Protein AF-A0A7R9JEN0-F1 (afdb_monomer_lite)

Secondary structure (DSSP, 8-state):
---TT-PPPSSHHHHHHHHHHHHS----TTS--HHHHHHHHHHTTS-SS----PPPPHHHHHHHHHTS-TTPPPPTT---HHHHHHTHHHHHHHHHHHHHHHHHHT---GGGS-SGGGSPPTT--EEEEEEE-STTHHHHHHHHHHHH-BTTEEEETTEEEEEEEEEE-S-TTSGGG-S--SS---SEEEEEESSHHHHHHHHHHHHHHHHHHHTSTTS--GGGS-EEEEE---TTS-HHHHHHHHHHHHHHHHHHT--EEEGGGS--TTS-SS-HHHHHHHHHHHHHHHHHHHHHHHHHHHHHHTT-----

pLDDT: mean 70.05, std 21.03, range [27.77, 97.69]

Structure (mmCIF, N/CA/C/O backbone):
data_AF-A0A7R9JEN0-F1
#
_entry.id   AF-A0A7R9JEN0-F1
#
loop_
_atom_site.group_PDB
_atom_site.id
_atom_site.type_symbol
_atom_site.label_atom_id
_atom_site.label_alt_id
_atom_site.label_comp_id
_atom_site.label_asym_id
_atom_site.label_entity_id
_atom_site.label_seq_id
_atom_site.pdbx_PDB_ins_code
_atom_site.Cartn_x
_atom_site.Cartn_y
_atom_site.Cartn_z
_atom_site.occupancy
_atom_site.B_iso_or_equiv
_atom_site.auth_seq_id
_atom_site.auth_comp_id
_atom_site.auth_asym_id
_atom_site.auth_atom_id
_atom_site.pdbx_PDB_model_num
ATOM 1 N N . MET A 1 1 ? 35.572 5.905 -5.947 1.00 39.72 1 MET A N 1
ATOM 2 C CA . MET A 1 1 ? 34.391 5.048 -5.715 1.00 39.72 1 MET A CA 1
ATOM 3 C C . MET A 1 1 ? 34.786 3.652 -6.179 1.00 39.72 1 MET A C 1
ATOM 5 O O . MET A 1 1 ? 35.300 3.545 -7.282 1.00 39.72 1 MET A O 1
ATOM 9 N N . ILE A 1 2 ? 34.759 2.648 -5.298 1.00 28.61 2 ILE A N 1
ATOM 10 C CA . ILE A 1 2 ? 35.364 1.324 -5.540 1.00 28.61 2 ILE A CA 1
ATOM 11 C C . ILE A 1 2 ? 34.284 0.396 -6.101 1.00 28.61 2 ILE A C 1
ATOM 13 O O . ILE A 1 2 ? 33.327 0.099 -5.393 1.00 28.61 2 ILE A O 1
ATOM 17 N N . LEU A 1 3 ? 34.443 -0.059 -7.344 1.00 38.78 3 LEU A N 1
ATOM 18 C CA . LEU A 1 3 ? 33.682 -1.192 -7.878 1.00 38.78 3 LEU A CA 1
ATOM 19 C C . LEU A 1 3 ? 34.314 -2.504 -7.383 1.00 38.78 3 LEU A C 1
ATOM 21 O O . LEU A 1 3 ? 35.499 -2.533 -7.035 1.00 38.78 3 LEU A O 1
ATOM 25 N N . SER A 1 4 ? 33.521 -3.576 -7.334 1.00 44.28 4 SER A N 1
ATOM 26 C CA . SER A 1 4 ? 33.808 -4.892 -6.722 1.00 44.28 4 SER A CA 1
ATOM 27 C C . SER A 1 4 ? 35.158 -5.532 -7.094 1.00 44.28 4 SER A C 1
ATOM 29 O O . SER A 1 4 ? 35.640 -6.399 -6.367 1.00 44.28 4 SER A O 1
ATOM 31 N N . ASN A 1 5 ? 35.827 -5.037 -8.139 1.00 41.91 5 ASN A N 1
ATOM 32 C CA . ASN A 1 5 ? 37.116 -5.521 -8.636 1.00 41.91 5 ASN A CA 1
ATOM 33 C C . ASN A 1 5 ? 38.326 -4.623 -8.290 1.00 41.91 5 ASN A C 1
ATOM 35 O O . ASN A 1 5 ? 39.405 -4.814 -8.845 1.00 41.91 5 ASN A O 1
ATOM 39 N N . ARG A 1 6 ? 38.195 -3.659 -7.362 1.00 41.38 6 ARG A N 1
ATOM 40 C CA . ARG A 1 6 ? 39.277 -2.728 -6.951 1.00 41.38 6 ARG A CA 1
ATOM 41 C C . ARG A 1 6 ? 39.865 -1.877 -8.093 1.00 41.38 6 ARG A C 1
ATOM 43 O O . ARG A 1 6 ? 41.006 -1.429 -7.995 1.00 41.38 6 ARG A O 1
ATOM 50 N N . THR A 1 7 ? 39.107 -1.602 -9.148 1.00 50.28 7 THR A N 1
ATOM 51 C CA . THR A 1 7 ? 39.483 -0.606 -10.158 1.00 50.28 7 THR A CA 1
ATOM 52 C C . THR A 1 7 ? 39.152 0.796 -9.644 1.00 50.28 7 THR A C 1
ATOM 54 O O . THR A 1 7 ? 38.003 1.120 -9.348 1.00 50.28 7 THR A O 1
ATOM 57 N N . THR A 1 8 ? 40.179 1.630 -9.477 1.00 51.28 8 THR A N 1
ATOM 58 C CA . THR A 1 8 ? 40.033 3.059 -9.173 1.00 51.28 8 THR A CA 1
ATOM 59 C C . THR A 1 8 ? 39.998 3.846 -10.471 1.00 51.28 8 THR A C 1
ATOM 61 O O . THR A 1 8 ? 40.966 3.814 -11.228 1.00 51.28 8 THR A O 1
ATOM 64 N N . THR A 1 9 ? 38.909 4.564 -10.710 1.00 56.16 9 THR A N 1
ATOM 65 C CA . THR A 1 9 ? 38.776 5.495 -11.831 1.00 56.16 9 THR A CA 1
ATOM 66 C C . THR A 1 9 ? 39.390 6.846 -11.492 1.00 56.16 9 THR A C 1
ATOM 68 O O . THR A 1 9 ? 39.363 7.284 -10.339 1.00 56.16 9 THR A O 1
ATOM 71 N N . THR A 1 10 ? 39.979 7.496 -12.493 1.00 54.66 10 THR A N 1
ATOM 72 C CA . THR A 1 10 ? 40.613 8.813 -12.353 1.00 54.66 10 THR A CA 1
ATOM 73 C C . THR A 1 10 ? 39.633 9.949 -12.606 1.00 54.66 10 THR A C 1
ATOM 75 O O . THR A 1 10 ? 39.700 10.974 -11.929 1.00 54.66 10 THR A O 1
ATOM 78 N N . PHE A 1 11 ? 38.691 9.744 -13.526 1.00 61.75 11 PHE A N 1
ATOM 79 C CA . PHE A 1 11 ? 37.649 10.702 -13.867 1.00 61.75 11 PHE A CA 1
ATOM 80 C C . PHE A 1 11 ? 36.259 10.042 -13.880 1.00 61.75 11 PHE A C 1
ATOM 82 O O . PHE A 1 11 ? 36.105 8.815 -13.900 1.00 61.75 11 PHE A O 1
ATOM 89 N N . TRP A 1 12 ? 35.208 10.864 -13.832 1.00 56.88 12 TRP A N 1
ATOM 90 C CA . TRP A 1 12 ? 33.827 10.370 -13.841 1.00 56.88 12 TRP A CA 1
ATOM 91 C C . TRP A 1 12 ? 33.459 9.739 -15.194 1.00 56.88 12 TRP A C 1
ATOM 93 O O . TRP A 1 12 ? 32.647 8.817 -15.233 1.00 56.88 12 TRP A O 1
ATOM 103 N N . GLN A 1 13 ? 34.104 10.164 -16.286 1.00 55.34 13 GLN A N 1
ATOM 104 C CA . GLN A 1 13 ? 33.963 9.558 -17.612 1.00 55.34 13 GLN A CA 1
ATOM 105 C C . GLN A 1 13 ? 34.420 8.093 -17.610 1.00 55.34 13 GLN A C 1
ATOM 107 O O . GLN A 1 13 ? 33.662 7.235 -18.050 1.00 55.34 13 GLN A O 1
ATOM 112 N N . ASP A 1 14 ? 35.576 7.798 -17.006 1.00 56.19 14 ASP A N 1
ATOM 113 C CA . ASP A 1 14 ? 36.100 6.429 -16.858 1.00 56.19 14 ASP A CA 1
ATOM 114 C C . ASP A 1 14 ? 35.135 5.556 -16.035 1.00 56.19 14 ASP A C 1
ATOM 116 O O . ASP A 1 14 ? 34.919 4.379 -16.308 1.00 56.19 14 ASP A O 1
ATOM 120 N N . THR A 1 15 ? 34.507 6.156 -15.018 1.00 59.66 15 THR A N 1
ATOM 121 C CA . THR A 1 15 ? 33.470 5.494 -14.205 1.00 59.66 15 THR A CA 1
ATOM 122 C C . THR A 1 15 ? 32.217 5.206 -15.018 1.00 59.66 15 THR A C 1
ATOM 124 O O . THR A 1 15 ? 31.592 4.168 -14.828 1.00 59.66 15 THR A O 1
ATOM 127 N N . THR A 1 16 ? 31.858 6.110 -15.929 1.00 55.50 16 THR A N 1
ATOM 128 C CA . THR A 1 16 ? 30.707 5.934 -16.818 1.00 55.50 16 THR A CA 1
ATOM 129 C C . THR A 1 16 ? 30.968 4.805 -17.797 1.00 55.50 16 THR A C 1
ATOM 131 O O . THR A 1 16 ? 30.101 3.967 -17.978 1.00 55.50 16 THR A O 1
ATOM 134 N N . GLU A 1 17 ? 32.157 4.744 -18.396 1.00 58.09 17 GLU A N 1
ATOM 135 C CA . GLU A 1 17 ? 32.547 3.644 -19.281 1.00 58.09 17 GLU A CA 1
ATOM 136 C C . GLU A 1 17 ? 32.525 2.296 -18.565 1.00 58.09 17 GLU A C 1
ATOM 138 O O . GLU A 1 17 ? 31.871 1.382 -19.050 1.00 58.09 17 GLU A O 1
ATOM 143 N N . LEU A 1 18 ? 33.118 2.197 -17.372 1.00 60.78 18 LEU A N 1
ATOM 144 C CA . LEU A 1 18 ? 33.100 0.954 -16.596 1.00 60.78 18 LEU A CA 1
ATOM 145 C C . LEU A 1 18 ? 31.695 0.541 -16.148 1.00 60.78 18 LEU A C 1
ATOM 147 O O . LEU A 1 18 ? 31.389 -0.645 -16.104 1.00 60.78 18 LEU A O 1
ATOM 151 N N . LEU A 1 19 ? 30.838 1.497 -15.777 1.00 54.81 19 LEU A N 1
ATOM 152 C CA . LEU A 1 19 ? 29.452 1.195 -15.420 1.00 54.81 19 LEU A CA 1
ATOM 153 C C . LEU A 1 19 ? 28.628 0.817 -16.643 1.00 54.81 19 LEU A C 1
ATOM 155 O O . LEU A 1 19 ? 27.801 -0.075 -16.531 1.00 54.81 19 LEU A O 1
ATOM 159 N N . MET A 1 20 ? 28.865 1.438 -17.797 1.00 55.22 20 MET A N 1
ATOM 160 C CA . MET A 1 20 ? 28.260 1.009 -19.055 1.00 55.22 20 MET A CA 1
ATOM 161 C C . MET A 1 20 ? 28.727 -0.405 -19.407 1.00 55.22 20 MET A C 1
ATOM 163 O O . MET A 1 20 ? 27.887 -1.247 -19.645 1.00 55.22 20 MET A O 1
ATOM 167 N N . GLU A 1 21 ? 30.015 -0.724 -19.309 1.00 55.28 21 GLU A N 1
ATOM 168 C CA . GLU A 1 21 ? 30.546 -2.076 -19.544 1.00 55.28 21 GLU A CA 1
ATOM 169 C C . GLU A 1 21 ? 30.049 -3.108 -18.507 1.00 55.28 21 GLU A C 1
ATOM 171 O O . GLU A 1 21 ? 29.911 -4.288 -18.805 1.00 55.28 21 GLU A O 1
ATOM 176 N N . ALA A 1 22 ? 29.739 -2.697 -17.276 1.00 53.09 22 ALA A N 1
ATOM 177 C CA . ALA A 1 22 ? 29.195 -3.598 -16.255 1.00 53.09 22 ALA A CA 1
ATOM 178 C C . ALA A 1 22 ? 27.669 -3.785 -16.355 1.00 53.09 22 ALA A C 1
ATOM 180 O O . ALA A 1 22 ? 27.161 -4.877 -16.104 1.00 53.09 22 ALA A O 1
ATOM 181 N N . LEU A 1 23 ? 26.930 -2.718 -16.669 1.00 45.03 23 LEU A N 1
ATOM 182 C CA . LEU A 1 23 ? 25.462 -2.699 -16.742 1.00 45.03 23 LEU A CA 1
ATOM 183 C C . LEU A 1 23 ? 24.937 -3.078 -18.133 1.00 45.03 23 LEU A C 1
ATOM 185 O O . LEU A 1 23 ? 23.792 -3.508 -18.264 1.00 45.03 23 LEU A O 1
ATOM 189 N N . LEU A 1 24 ? 25.771 -2.893 -19.151 1.00 49.03 24 LEU A N 1
ATOM 190 C CA . LEU A 1 24 ? 25.560 -3.166 -20.568 1.00 49.03 24 LEU A CA 1
ATOM 191 C C . LEU A 1 24 ? 26.863 -3.777 -21.123 1.00 49.03 24 LEU A C 1
ATOM 193 O O . LEU A 1 24 ? 27.541 -3.131 -21.924 1.00 49.03 24 LEU A O 1
ATOM 197 N N . PRO A 1 25 ? 27.267 -4.978 -20.655 1.00 44.72 25 PRO A N 1
ATOM 198 C CA . PRO A 1 25 ? 28.490 -5.616 -21.123 1.00 44.72 25 PRO A CA 1
ATOM 199 C C . PRO A 1 25 ? 28.487 -5.683 -22.636 1.00 44.72 25 PRO A C 1
ATOM 201 O O . PRO A 1 25 ? 27.481 -6.079 -23.231 1.00 44.72 25 PRO A O 1
ATOM 204 N N . ASP A 1 26 ? 29.607 -5.251 -23.222 1.00 43.47 26 ASP A N 1
ATOM 205 C CA . ASP A 1 26 ? 29.830 -5.281 -24.657 1.00 43.47 26 ASP A CA 1
ATOM 206 C C . ASP A 1 26 ? 29.326 -6.615 -25.194 1.00 43.47 26 ASP A C 1
ATOM 208 O O . ASP A 1 26 ? 29.684 -7.691 -24.703 1.00 43.47 26 ASP A O 1
ATOM 212 N N . ASP A 1 27 ? 28.438 -6.511 -26.177 1.00 44.72 27 ASP A N 1
ATOM 213 C CA . ASP A 1 27 ? 27.795 -7.615 -26.864 1.00 44.72 27 ASP A CA 1
ATOM 214 C C . ASP A 1 27 ? 28.853 -8.428 -27.627 1.00 44.72 27 ASP A C 1
ATOM 216 O O . ASP A 1 27 ? 28.978 -8.374 -28.853 1.00 44.72 27 ASP A O 1
ATOM 220 N N . HIS A 1 28 ? 29.655 -9.205 -26.902 1.00 41.22 28 HIS A N 1
ATOM 221 C CA . HIS A 1 28 ? 30.571 -10.155 -27.492 1.00 41.22 28 HIS A CA 1
ATOM 222 C C . HIS A 1 28 ? 29.739 -11.242 -28.175 1.00 41.22 28 HIS A C 1
ATOM 224 O O . HIS A 1 28 ? 29.134 -12.113 -27.548 1.00 41.22 28 HIS A O 1
ATOM 230 N N . LEU A 1 29 ? 29.746 -11.173 -29.508 1.00 44.00 29 LEU A N 1
ATOM 231 C CA . LEU A 1 29 ? 29.132 -12.082 -30.481 1.00 44.00 29 LEU A CA 1
ATOM 232 C C . LEU A 1 29 ? 29.395 -13.581 -30.240 1.00 44.00 29 LEU A C 1
ATOM 234 O O . LEU A 1 29 ? 28.768 -14.415 -30.890 1.00 44.00 29 LEU A O 1
ATOM 238 N N . GLU A 1 30 ? 30.301 -13.947 -29.336 1.00 41.50 30 GLU A N 1
ATOM 239 C CA . GLU A 1 30 ? 30.769 -15.321 -29.156 1.00 41.50 30 GLU A CA 1
ATOM 240 C C . GLU A 1 30 ? 30.013 -16.132 -28.086 1.00 41.50 30 GLU A C 1
ATOM 242 O O . GLU A 1 30 ? 30.293 -17.317 -27.926 1.00 41.50 30 GLU A O 1
ATOM 247 N N . GLY A 1 31 ? 29.009 -15.560 -27.407 1.00 42.72 31 GLY A N 1
ATOM 248 C CA . GLY A 1 31 ? 28.239 -16.273 -26.368 1.00 42.72 31 GLY A CA 1
ATOM 249 C C . GLY A 1 31 ? 26.719 -16.356 -26.563 1.00 42.72 31 GLY A C 1
ATOM 250 O O . GLY A 1 31 ? 26.046 -17.044 -25.797 1.00 42.72 31 GLY A O 1
ATOM 251 N N . GLY A 1 32 ? 26.154 -15.658 -27.552 1.00 45.16 32 GLY A N 1
ATOM 252 C CA . GLY A 1 32 ? 24.701 -15.498 -27.689 1.00 45.16 32 GLY A CA 1
ATOM 253 C C . GLY A 1 32 ? 23.968 -16.760 -28.162 1.00 45.16 32 GLY A C 1
ATOM 254 O O . GLY A 1 32 ? 24.400 -17.443 -29.093 1.00 45.16 32 GLY A O 1
ATOM 255 N N . ILE A 1 33 ? 22.800 -17.046 -27.576 1.00 45.00 33 ILE A N 1
ATOM 256 C CA . ILE A 1 33 ? 21.900 -18.108 -28.056 1.00 45.00 33 ILE A CA 1
ATOM 257 C C . ILE A 1 33 ? 21.487 -17.769 -29.499 1.00 45.00 33 ILE A C 1
ATOM 259 O O . ILE A 1 33 ? 21.105 -16.638 -29.794 1.00 45.00 33 ILE A O 1
ATOM 263 N N . LEU A 1 34 ? 21.526 -18.746 -30.412 1.00 43.59 34 LEU A N 1
ATOM 264 C CA . LEU A 1 34 ? 21.333 -18.573 -31.865 1.00 43.59 34 LEU A CA 1
ATOM 265 C C . LEU A 1 34 ? 20.080 -17.756 -32.263 1.00 43.59 34 LEU A C 1
ATOM 267 O O . LEU A 1 34 ? 20.061 -17.120 -33.317 1.00 43.59 34 LEU A O 1
ATOM 271 N N . GLN A 1 35 ? 19.038 -17.758 -31.426 1.00 41.62 35 GLN A N 1
ATOM 272 C CA . GLN A 1 35 ? 17.835 -16.938 -31.605 1.00 41.62 35 GLN A CA 1
ATOM 273 C C . GLN A 1 35 ? 18.101 -15.434 -31.442 1.00 41.62 35 GLN A C 1
ATOM 275 O O . GLN A 1 35 ? 17.614 -14.659 -32.260 1.00 41.62 35 GLN A O 1
ATOM 280 N N . GLN A 1 36 ? 18.918 -15.022 -30.468 1.00 40.34 36 GLN A N 1
ATOM 281 C CA . GLN A 1 36 ? 19.314 -13.622 -30.271 1.00 40.34 36 GLN A CA 1
ATOM 282 C C . GLN A 1 36 ? 20.194 -13.124 -31.426 1.00 40.34 36 GLN A C 1
ATOM 284 O O . GLN A 1 36 ? 19.999 -12.015 -31.914 1.00 40.34 36 GLN A O 1
ATOM 289 N N . ILE A 1 37 ? 21.083 -13.976 -31.952 1.00 45.94 37 ILE A N 1
ATOM 290 C CA . ILE A 1 37 ? 21.910 -13.662 -33.132 1.00 45.94 37 ILE A CA 1
ATOM 291 C C . ILE A 1 37 ? 21.041 -13.493 -34.392 1.00 45.94 37 ILE A C 1
ATOM 293 O O . ILE A 1 37 ? 21.285 -12.603 -35.208 1.00 45.94 37 ILE A O 1
ATOM 297 N N . LYS A 1 38 ? 20.004 -14.327 -34.562 1.00 43.97 38 LYS A N 1
ATOM 298 C CA . LYS A 1 38 ? 19.047 -14.212 -35.677 1.00 43.97 38 LYS A CA 1
ATOM 299 C C . LYS A 1 38 ? 18.177 -12.959 -35.585 1.00 43.97 38 LYS A C 1
ATOM 301 O O . LYS A 1 38 ? 17.998 -12.302 -36.604 1.00 43.97 38 LYS A O 1
ATOM 306 N N . LEU A 1 39 ? 17.667 -12.634 -34.396 1.00 40.78 39 LEU A N 1
ATOM 307 C CA . LEU A 1 39 ? 16.909 -11.403 -34.144 1.00 40.78 39 LEU A CA 1
ATOM 308 C C . LEU A 1 39 ? 17.759 -10.159 -34.431 1.00 40.78 39 LEU A C 1
ATOM 310 O O . LEU A 1 39 ? 17.280 -9.241 -35.082 1.00 40.78 39 LEU A O 1
ATOM 314 N N . ARG A 1 40 ? 19.044 -10.169 -34.059 1.00 45.84 40 ARG A N 1
ATOM 315 C CA . ARG A 1 40 ? 19.973 -9.067 -34.356 1.00 45.84 40 ARG A CA 1
ATOM 316 C C . ARG A 1 40 ? 20.256 -8.895 -35.843 1.00 45.84 40 ARG A C 1
ATOM 318 O O . ARG A 1 40 ? 20.155 -7.785 -36.331 1.00 45.84 40 ARG A O 1
ATOM 325 N N . ARG A 1 41 ? 20.495 -9.972 -36.601 1.00 43.28 41 ARG A N 1
ATOM 326 C CA . ARG A 1 41 ? 20.658 -9.868 -38.070 1.00 43.28 41 ARG A CA 1
ATOM 327 C C . ARG A 1 41 ? 19.412 -9.360 -38.795 1.00 43.28 41 ARG A C 1
ATOM 329 O O . ARG A 1 41 ? 19.535 -8.867 -39.908 1.00 43.28 41 ARG A O 1
ATOM 336 N N . LEU A 1 42 ? 18.233 -9.529 -38.200 1.00 43.78 42 LEU A N 1
ATOM 337 C CA . LEU A 1 42 ? 16.988 -8.962 -38.719 1.00 43.78 42 LEU A CA 1
ATOM 338 C C . LEU A 1 42 ? 16.851 -7.464 -38.392 1.00 43.78 42 LEU A C 1
ATOM 340 O O . LEU A 1 42 ? 16.180 -6.766 -39.138 1.00 43.78 42 LEU A O 1
ATOM 344 N N . LEU A 1 43 ? 17.496 -6.983 -37.323 1.00 39.06 43 LEU A N 1
ATOM 345 C CA . LEU A 1 43 ? 17.482 -5.581 -36.880 1.00 39.06 43 LEU A CA 1
ATOM 346 C C . LEU A 1 43 ? 18.639 -4.746 -37.470 1.00 39.06 43 LEU A C 1
ATOM 348 O O . LEU A 1 43 ? 18.482 -3.548 -37.673 1.00 39.06 43 LEU A O 1
ATOM 352 N N . ASP A 1 44 ? 19.771 -5.376 -37.803 1.00 39.22 44 ASP A N 1
ATOM 353 C CA . ASP A 1 44 ? 20.983 -4.735 -38.353 1.00 39.22 44 ASP A CA 1
ATOM 354 C C . ASP A 1 44 ? 20.841 -4.247 -39.805 1.00 39.22 44 ASP A C 1
ATOM 356 O O . ASP A 1 44 ? 21.739 -3.595 -40.333 1.00 39.22 44 ASP A O 1
ATOM 360 N N . VAL A 1 45 ? 19.746 -4.586 -40.492 1.00 37.06 45 VAL A N 1
ATOM 361 C CA . VAL A 1 45 ? 19.571 -4.219 -41.907 1.00 37.06 45 VAL A CA 1
ATOM 362 C C . VAL A 1 45 ? 19.001 -2.805 -42.073 1.00 37.06 45 VAL A C 1
ATOM 364 O O . VAL A 1 45 ? 19.176 -2.230 -43.140 1.00 37.06 45 VAL A O 1
ATOM 367 N N . GLU A 1 46 ? 18.407 -2.193 -41.041 1.00 36.44 46 GLU A N 1
ATOM 368 C CA . GLU A 1 46 ? 17.815 -0.844 -41.154 1.00 36.44 46 GLU A CA 1
ATOM 369 C C . GLU A 1 46 ? 17.936 0.015 -39.877 1.00 36.44 46 GLU A C 1
ATOM 371 O O . GLU A 1 46 ? 17.126 0.907 -39.650 1.00 36.44 46 GLU A O 1
ATOM 376 N N . TYR A 1 47 ? 18.961 -0.181 -39.039 1.00 38.31 47 TYR A N 1
ATOM 377 C CA . TYR A 1 47 ? 19.241 0.741 -37.920 1.00 38.31 47 TYR A CA 1
ATOM 378 C C . TYR A 1 47 ? 20.106 1.948 -38.356 1.00 38.31 47 TYR A 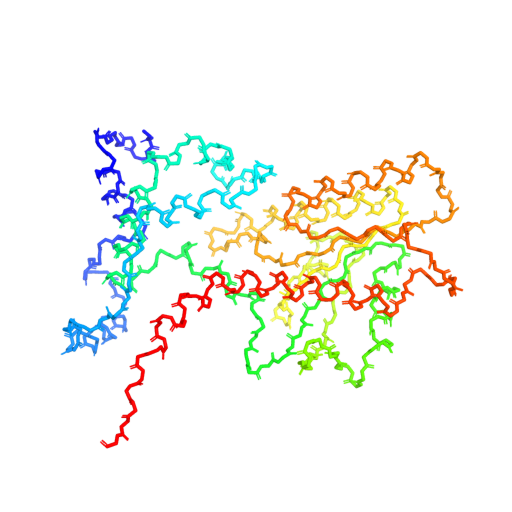C 1
ATOM 380 O O . TYR A 1 47 ? 20.986 2.413 -37.632 1.00 38.31 47 TYR A O 1
ATOM 388 N N . GLU A 1 48 ? 19.883 2.469 -39.568 1.00 36.22 48 GLU A N 1
ATOM 389 C CA . GLU A 1 48 ? 20.421 3.769 -39.979 1.00 36.22 48 GLU A CA 1
ATOM 390 C C . GLU A 1 48 ? 19.541 4.894 -39.401 1.00 36.22 48 GLU A C 1
ATOM 392 O O . GLU A 1 48 ? 18.426 5.137 -39.849 1.00 36.22 48 GLU A O 1
ATOM 397 N N . GLN A 1 49 ? 20.079 5.603 -38.405 1.00 40.19 49 GLN A N 1
ATOM 398 C CA . GLN A 1 49 ? 19.830 7.031 -38.139 1.00 40.19 49 GLN A CA 1
ATOM 399 C C . GLN A 1 49 ? 18.374 7.539 -38.028 1.00 40.19 49 GLN A C 1
ATOM 401 O O . GLN A 1 49 ? 18.113 8.672 -38.420 1.00 40.19 49 GLN A O 1
ATOM 406 N N . ASN A 1 50 ? 17.439 6.802 -37.429 1.00 39.06 50 ASN A N 1
ATOM 407 C CA . ASN A 1 50 ? 16.096 7.341 -37.163 1.00 39.06 50 ASN A CA 1
ATOM 408 C C . ASN A 1 50 ? 15.619 7.046 -35.740 1.00 39.06 50 ASN A C 1
ATOM 410 O O . ASN A 1 50 ? 14.874 6.101 -35.517 1.00 39.06 50 ASN A O 1
ATOM 414 N N . MET A 1 51 ? 16.018 7.878 -34.774 1.00 42.12 51 MET A N 1
ATOM 415 C CA . MET A 1 51 ? 15.347 7.966 -33.472 1.00 42.12 51 MET A CA 1
ATOM 416 C C . MET A 1 51 ? 15.319 9.433 -33.024 1.00 42.12 51 MET A C 1
ATOM 418 O O . MET A 1 51 ? 16.322 9.963 -32.549 1.00 42.12 51 MET A O 1
ATOM 422 N N . ASP A 1 52 ? 14.153 10.071 -33.138 1.00 45.16 52 ASP A N 1
ATOM 423 C CA . ASP A 1 52 ? 13.811 11.411 -32.621 1.00 45.16 52 ASP A CA 1
ATOM 424 C C . ASP A 1 52 ? 13.729 11.462 -31.071 1.00 45.16 52 ASP A C 1
ATOM 426 O O . ASP A 1 52 ? 12.970 12.236 -30.484 1.00 45.16 52 ASP A O 1
ATOM 430 N N . ALA A 1 53 ? 14.508 10.644 -30.355 1.00 49.06 53 ALA A N 1
ATOM 431 C CA . ALA A 1 53 ? 14.580 10.715 -28.899 1.00 49.06 53 ALA A CA 1
ATOM 432 C C . ALA A 1 53 ? 15.383 11.960 -28.504 1.00 49.06 53 ALA A C 1
ATOM 434 O O . ALA A 1 53 ? 16.612 11.994 -28.608 1.00 49.06 53 ALA A O 1
ATOM 435 N N . LYS A 1 54 ? 14.683 13.014 -28.068 1.00 54.38 54 LYS A N 1
ATOM 436 C CA . LYS A 1 54 ? 15.330 14.244 -27.607 1.00 54.38 54 LYS A CA 1
ATOM 437 C C . LYS A 1 54 ? 16.283 13.909 -26.445 1.00 54.38 54 LYS A C 1
ATOM 439 O O . LYS A 1 54 ? 15.818 13.364 -25.443 1.00 54.38 54 LYS A O 1
ATOM 444 N N . PRO A 1 55 ? 17.583 14.245 -26.542 1.00 61.97 55 PRO A N 1
ATOM 445 C CA . PRO A 1 55 ? 18.533 13.960 -25.477 1.00 61.97 55 PRO A CA 1
ATOM 446 C C . PRO A 1 55 ? 18.137 14.714 -24.208 1.00 61.97 55 PRO A C 1
ATOM 448 O O . PRO A 1 55 ? 17.779 15.897 -24.260 1.00 61.97 55 PRO A O 1
ATOM 451 N N . VAL A 1 56 ? 18.212 14.026 -23.069 1.00 69.56 56 VAL A N 1
ATOM 452 C CA . VAL A 1 56 ? 17.960 14.631 -21.759 1.00 69.56 56 VAL A CA 1
ATOM 453 C C . VAL A 1 56 ? 19.081 15.622 -21.476 1.00 69.56 56 VAL A C 1
ATOM 455 O O . VAL A 1 56 ? 20.252 15.295 -21.638 1.00 69.56 56 VAL A O 1
ATOM 458 N N . GLY A 1 57 ? 18.740 16.845 -21.071 1.00 76.88 57 GLY A N 1
ATOM 459 C CA . GLY A 1 57 ? 19.738 17.855 -20.716 1.00 76.88 57 GLY A CA 1
ATOM 460 C C . GLY A 1 57 ? 20.213 17.729 -19.267 1.00 76.88 57 GLY A C 1
ATOM 461 O O . GLY A 1 57 ? 19.458 17.325 -18.385 1.00 76.88 57 GLY A O 1
ATOM 462 N N . VAL A 1 58 ? 21.434 18.185 -18.975 1.00 75.56 58 VAL A N 1
ATOM 463 C CA . VAL A 1 58 ? 21.968 18.236 -17.597 1.00 75.56 58 VAL A CA 1
ATOM 464 C C . VAL A 1 58 ? 21.066 19.063 -16.666 1.00 75.56 58 VAL A C 1
ATOM 466 O O . VAL A 1 58 ? 20.860 18.696 -15.511 1.00 75.56 58 VAL A O 1
ATOM 469 N N . GLU A 1 59 ? 20.473 20.152 -17.166 1.00 76.06 59 GLU A N 1
ATOM 470 C CA . GLU A 1 59 ? 19.515 20.968 -16.404 1.00 76.06 59 GLU A CA 1
ATOM 471 C C . GLU A 1 59 ? 18.220 20.216 -16.077 1.00 76.06 59 GLU A C 1
ATOM 473 O O . GLU A 1 59 ? 17.643 20.397 -15.005 1.00 76.06 59 GLU A O 1
ATOM 478 N N . GLU A 1 60 ? 17.758 19.370 -16.993 1.00 72.19 60 GLU A N 1
ATOM 479 C CA . GLU A 1 60 ? 16.570 18.541 -16.811 1.00 72.19 60 GLU A CA 1
ATOM 480 C C . GLU A 1 60 ? 16.841 17.441 -15.782 1.00 72.19 60 GLU A C 1
ATOM 482 O O . GLU A 1 60 ? 16.065 17.275 -14.843 1.00 72.19 60 GLU A O 1
ATOM 487 N N . MET A 1 61 ? 18.014 16.806 -15.860 1.00 77.00 61 MET A N 1
ATOM 488 C CA . MET A 1 61 ? 18.496 15.864 -14.849 1.00 77.00 61 MET A CA 1
ATOM 489 C C . MET A 1 61 ? 18.584 16.506 -13.460 1.00 77.00 61 MET A C 1
ATOM 491 O O . MET A 1 61 ? 18.126 15.956 -12.461 1.00 77.00 61 MET A O 1
ATOM 495 N N . SER A 1 62 ? 19.102 17.730 -13.405 1.00 76.56 62 SER A N 1
ATOM 496 C CA . SER A 1 62 ? 19.164 18.529 -12.187 1.00 76.56 62 SER A CA 1
ATOM 497 C C . SER A 1 62 ? 17.783 18.813 -11.582 1.00 76.56 62 SER A C 1
ATOM 499 O O . SER A 1 62 ? 17.632 18.731 -10.363 1.00 76.56 62 SER A O 1
ATOM 501 N N . LYS A 1 63 ? 16.768 19.113 -12.404 1.00 75.56 63 LYS A N 1
ATOM 502 C CA . LYS A 1 63 ? 15.383 19.305 -11.935 1.00 75.56 63 LYS A CA 1
ATOM 503 C C . LYS A 1 63 ? 14.756 18.001 -11.440 1.00 75.56 63 LYS A C 1
ATOM 505 O O . LYS A 1 63 ? 14.021 18.019 -10.456 1.00 75.56 63 LYS A O 1
ATOM 510 N N . LEU A 1 64 ? 15.060 16.875 -12.086 1.00 70.31 64 LEU A N 1
ATOM 511 C CA . LEU A 1 64 ? 14.608 15.559 -11.632 1.00 70.31 64 LEU A CA 1
ATOM 512 C C . LEU A 1 64 ? 15.183 15.225 -10.252 1.00 70.31 64 LEU A C 1
ATOM 514 O O . LEU A 1 64 ? 14.441 14.796 -9.372 1.00 70.31 64 LEU A O 1
ATOM 518 N N . ILE A 1 65 ? 16.467 15.500 -10.018 1.00 75.81 65 ILE A N 1
ATOM 519 C CA . ILE A 1 65 ? 17.089 15.308 -8.701 1.00 75.81 65 ILE A CA 1
ATOM 520 C C . ILE A 1 65 ? 16.443 16.216 -7.643 1.00 75.81 65 ILE A C 1
ATOM 522 O O . ILE A 1 65 ? 16.169 15.748 -6.541 1.00 75.81 65 ILE A O 1
ATOM 526 N N . ASP A 1 66 ? 16.119 17.472 -7.972 1.00 76.75 66 ASP A N 1
ATOM 527 C CA . ASP A 1 66 ? 15.424 18.383 -7.044 1.00 76.75 66 ASP A CA 1
ATOM 528 C C . ASP A 1 66 ? 14.027 17.889 -6.642 1.00 76.75 66 ASP A C 1
ATOM 530 O O . ASP A 1 66 ? 13.534 18.231 -5.567 1.00 76.75 66 ASP A O 1
ATOM 534 N N . SER A 1 67 ? 13.383 17.084 -7.492 1.00 72.81 67 SER A N 1
ATOM 535 C CA . SER A 1 67 ? 12.065 16.511 -7.203 1.00 72.81 67 SER A CA 1
ATOM 536 C C . SER A 1 67 ? 12.105 15.355 -6.188 1.00 72.81 67 SER A C 1
ATOM 538 O O . SER A 1 67 ? 11.058 14.918 -5.702 1.00 72.81 67 SER A O 1
ATOM 540 N N . LEU A 1 68 ? 13.298 14.860 -5.827 1.00 67.94 68 LEU A N 1
ATOM 541 C CA . LEU A 1 68 ? 13.459 13.783 -4.852 1.00 67.94 68 LEU A CA 1
ATOM 542 C C . LEU A 1 68 ? 13.064 14.243 -3.439 1.00 67.94 68 LEU A C 1
ATOM 544 O O . LEU A 1 68 ? 13.555 15.242 -2.909 1.00 67.94 68 LEU A O 1
ATOM 548 N N . ARG A 1 69 ? 12.211 13.459 -2.770 1.00 69.19 69 ARG A N 1
ATOM 549 C CA . ARG A 1 69 ? 11.855 13.698 -1.363 1.00 69.19 69 ARG A CA 1
ATOM 550 C C . ARG A 1 69 ? 13.072 13.455 -0.464 1.00 69.19 69 ARG A C 1
ATOM 552 O O . ARG A 1 69 ? 13.634 12.364 -0.468 1.00 69.19 69 ARG A O 1
ATOM 559 N N . LYS A 1 70 ? 13.431 14.450 0.355 1.00 61.50 70 LYS A N 1
ATOM 560 C CA . LYS A 1 70 ? 14.611 14.422 1.246 1.00 61.50 70 LYS A CA 1
ATOM 561 C C . LYS A 1 70 ? 14.614 13.237 2.218 1.00 61.50 70 LYS A C 1
ATOM 563 O O . LYS A 1 70 ? 15.646 12.614 2.408 1.00 61.50 70 LYS A O 1
ATOM 568 N N . LYS A 1 71 ? 13.446 12.869 2.753 1.00 59.41 71 LYS A N 1
ATOM 569 C CA . LYS A 1 71 ? 13.269 11.749 3.695 1.00 59.41 71 LYS A CA 1
ATOM 570 C C . LYS A 1 71 ? 12.991 10.400 3.014 1.00 59.41 71 LYS A C 1
ATOM 572 O O . LYS A 1 71 ? 12.255 9.579 3.543 1.00 59.41 71 LYS A O 1
ATOM 577 N N . LYS A 1 72 ? 13.511 10.177 1.806 1.00 54.06 72 LYS A N 1
ATOM 578 C CA . LYS A 1 72 ? 13.382 8.880 1.130 1.00 54.06 72 LYS A CA 1
ATOM 579 C C . LYS A 1 72 ? 14.255 7.842 1.842 1.00 54.06 72 LYS A C 1
ATOM 581 O O . LYS A 1 72 ? 15.413 8.138 2.143 1.00 54.06 72 LYS A O 1
ATOM 586 N N . ALA A 1 73 ? 13.714 6.642 2.068 1.00 46.84 73 ALA A N 1
ATOM 587 C CA . ALA A 1 73 ? 14.498 5.510 2.549 1.00 46.84 73 ALA A CA 1
ATOM 588 C C . ALA A 1 73 ? 15.743 5.303 1.660 1.00 46.84 73 ALA A C 1
ATOM 590 O O . ALA A 1 73 ? 15.669 5.532 0.447 1.00 46.84 73 ALA A O 1
ATOM 591 N N . PRO A 1 74 ? 16.890 4.909 2.237 1.00 48.88 74 PRO A N 1
ATOM 592 C CA . PRO A 1 74 ? 18.101 4.678 1.466 1.00 48.88 74 PRO A CA 1
ATOM 593 C C . PRO A 1 74 ? 17.834 3.694 0.324 1.00 48.88 74 PRO A C 1
ATOM 595 O O . PRO A 1 74 ? 17.111 2.713 0.505 1.00 48.88 74 PRO A O 1
ATOM 598 N N . GLY A 1 75 ? 18.443 3.936 -0.837 1.00 47.72 75 GLY A N 1
ATOM 599 C CA . GLY A 1 75 ? 18.483 2.947 -1.908 1.00 47.72 75 GLY A CA 1
ATOM 600 C C . GLY A 1 75 ? 19.078 1.613 -1.427 1.00 47.72 75 GLY A C 1
ATOM 601 O O . GLY A 1 75 ? 19.666 1.544 -0.344 1.00 47.72 75 GLY A O 1
ATOM 602 N N . PRO A 1 76 ? 18.965 0.534 -2.216 1.00 41.44 76 PRO A N 1
ATOM 603 C CA . PRO A 1 76 ? 19.548 -0.773 -1.876 1.00 41.44 76 PRO A CA 1
ATOM 604 C C . PRO A 1 76 ? 21.071 -0.718 -1.626 1.00 41.44 76 PRO A C 1
ATOM 606 O O . PRO A 1 76 ? 21.622 -1.540 -0.900 1.00 41.44 76 PRO A O 1
ATOM 609 N N . ASP A 1 77 ? 21.743 0.302 -2.157 1.00 49.91 77 ASP A N 1
ATOM 610 C CA . ASP A 1 77 ? 23.152 0.650 -1.953 1.00 49.91 77 ASP A CA 1
ATOM 611 C C . ASP A 1 77 ? 23.407 1.565 -0.734 1.00 49.91 77 ASP A C 1
ATOM 613 O O . ASP A 1 77 ? 24.526 2.028 -0.513 1.00 49.91 77 ASP A O 1
ATOM 617 N N . ARG A 1 78 ? 22.371 1.821 0.074 1.00 53.28 78 ARG A N 1
ATOM 618 C CA . ARG A 1 78 ? 22.318 2.782 1.188 1.00 53.28 78 ARG A CA 1
ATOM 619 C C . ARG A 1 78 ? 22.440 4.247 0.767 1.00 53.28 78 ARG A C 1
ATOM 621 O O . ARG A 1 78 ? 22.668 5.111 1.618 1.00 53.28 78 ARG A O 1
ATOM 628 N N . THR A 1 79 ? 22.233 4.559 -0.512 1.00 62.50 79 THR A N 1
ATOM 629 C CA . THR A 1 79 ? 22.261 5.942 -0.981 1.00 62.50 79 THR A CA 1
ATOM 630 C C . THR A 1 79 ? 20.993 6.684 -0.560 1.00 62.50 79 THR A C 1
ATOM 632 O O . THR A 1 79 ? 19.897 6.412 -1.041 1.00 62.50 79 THR A O 1
ATOM 635 N N . MET A 1 80 ? 21.129 7.641 0.357 1.00 72.62 80 MET A N 1
ATOM 636 C CA . MET A 1 80 ? 20.060 8.561 0.749 1.00 72.62 80 MET A CA 1
ATOM 637 C C . MET A 1 80 ? 19.807 9.608 -0.342 1.00 72.62 80 MET A C 1
ATOM 639 O O . MET A 1 80 ? 20.750 10.121 -0.950 1.00 72.62 80 MET A O 1
ATOM 643 N N . ALA A 1 81 ? 18.546 10.008 -0.527 1.00 71.75 81 ALA A N 1
ATOM 644 C CA . ALA A 1 81 ? 18.186 11.076 -1.464 1.00 71.75 81 ALA A CA 1
ATOM 645 C C . ALA A 1 81 ? 18.902 12.403 -1.156 1.00 71.75 81 ALA A C 1
ATOM 647 O O . ALA A 1 81 ? 19.243 13.145 -2.071 1.00 71.75 81 ALA A O 1
ATOM 648 N N . GLU A 1 82 ? 19.198 12.680 0.117 1.00 76.25 82 GLU A N 1
ATOM 649 C CA . GLU A 1 82 ? 19.974 13.858 0.519 1.00 76.25 82 GLU A CA 1
ATOM 650 C C . GLU A 1 82 ? 21.384 13.873 -0.071 1.00 76.25 82 GLU A C 1
ATOM 652 O O . GLU A 1 82 ? 21.875 14.941 -0.423 1.00 76.25 82 GLU A O 1
ATOM 657 N N . MET A 1 83 ? 22.018 12.708 -0.232 1.00 77.31 83 MET A N 1
ATOM 658 C CA . MET A 1 83 ? 23.345 12.637 -0.844 1.00 77.31 83 MET A CA 1
ATOM 659 C C . MET A 1 83 ? 23.274 12.982 -2.329 1.00 77.31 83 MET A C 1
ATOM 661 O O . MET A 1 83 ? 24.108 13.744 -2.798 1.00 77.31 83 MET A O 1
ATOM 665 N N . LEU A 1 84 ? 22.247 12.506 -3.041 1.00 76.94 84 LEU A N 1
ATOM 666 C CA . LEU A 1 84 ? 22.011 12.862 -4.446 1.00 76.94 84 LEU A CA 1
ATOM 667 C C . LEU A 1 84 ? 21.692 14.352 -4.615 1.00 76.94 84 LEU A C 1
ATOM 669 O O . LEU A 1 84 ? 22.159 14.981 -5.558 1.00 76.94 84 LEU A O 1
ATOM 673 N N . LEU A 1 85 ? 20.933 14.933 -3.682 1.00 81.25 85 LEU A N 1
ATOM 674 C CA . LEU A 1 85 ? 20.647 16.368 -3.657 1.00 81.25 85 LEU A CA 1
ATOM 675 C C . LEU A 1 85 ? 21.912 17.199 -3.388 1.00 81.25 85 LEU A C 1
ATOM 677 O O . LEU A 1 85 ? 22.086 18.256 -3.990 1.00 81.25 85 LEU A O 1
ATOM 681 N N . GLN A 1 86 ? 22.800 16.726 -2.507 1.00 82.81 86 GLN A N 1
ATOM 682 C CA . GLN A 1 86 ? 24.066 17.392 -2.183 1.00 82.81 86 GLN A CA 1
ATOM 683 C C . GLN A 1 86 ? 25.103 17.280 -3.305 1.00 82.81 86 GLN A C 1
ATOM 685 O O . GLN A 1 86 ? 25.869 18.219 -3.492 1.00 82.81 86 GLN A O 1
ATOM 690 N N . THR A 1 87 ? 25.114 16.175 -4.057 1.00 80.94 87 THR A N 1
ATOM 691 C CA . THR A 1 87 ? 26.046 15.928 -5.175 1.00 80.94 87 THR A CA 1
ATOM 692 C C . THR A 1 87 ? 25.419 16.178 -6.544 1.00 80.94 87 THR A C 1
ATOM 694 O O . THR A 1 87 ? 25.934 15.741 -7.573 1.00 80.94 87 THR A 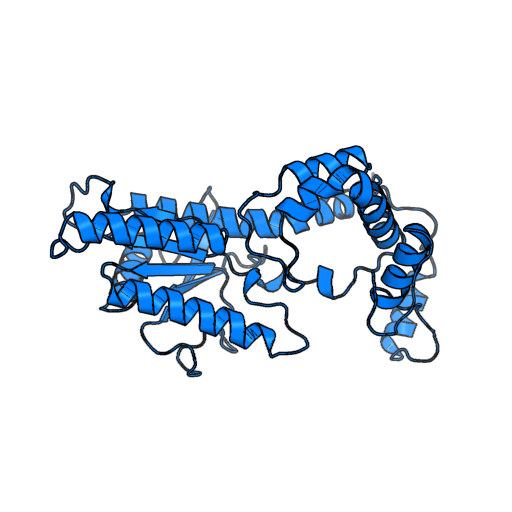O 1
ATOM 697 N N . LYS A 1 88 ? 24.276 16.870 -6.581 1.00 82.81 88 LYS A N 1
ATOM 698 C CA . LYS A 1 88 ? 23.477 17.096 -7.788 1.00 82.81 88 LYS A CA 1
ATOM 699 C C . LYS A 1 88 ? 24.300 17.686 -8.931 1.00 82.81 88 LYS A C 1
ATOM 701 O O . LYS A 1 88 ? 24.148 17.250 -10.072 1.00 82.81 88 LYS A O 1
ATOM 706 N N . VAL A 1 89 ? 25.132 18.689 -8.647 1.00 80.88 89 VAL A N 1
ATOM 707 C CA . VAL A 1 89 ? 25.933 19.385 -9.668 1.00 80.88 89 VAL A CA 1
ATOM 708 C C . VAL A 1 89 ? 26.958 18.431 -10.276 1.00 80.88 89 VAL A C 1
ATOM 710 O O . VAL A 1 89 ? 27.174 18.441 -11.484 1.00 80.88 89 VAL A O 1
ATOM 713 N N . GLU A 1 90 ? 27.545 17.573 -9.448 1.00 78.94 90 GLU A N 1
ATOM 714 C CA . GLU A 1 90 ? 28.556 16.601 -9.839 1.00 78.94 90 GLU A CA 1
ATOM 715 C C . GLU A 1 90 ? 27.957 15.372 -10.540 1.00 78.94 90 GLU A C 1
ATOM 717 O O . GLU A 1 90 ? 28.568 14.843 -11.467 1.00 78.94 90 GLU A O 1
ATOM 722 N N . ILE A 1 91 ? 26.766 14.920 -10.131 1.00 74.31 91 ILE A N 1
ATOM 723 C CA . ILE A 1 91 ? 26.145 13.682 -10.628 1.00 74.31 91 ILE A CA 1
ATOM 724 C C . ILE A 1 91 ? 25.221 13.904 -11.833 1.00 74.31 91 ILE A C 1
ATOM 726 O O . ILE A 1 91 ? 25.027 12.984 -12.624 1.00 74.31 91 ILE A O 1
ATOM 730 N N . SER A 1 92 ? 24.671 15.111 -12.026 1.00 77.62 92 SER A N 1
ATOM 731 C CA . SER A 1 92 ? 23.765 15.392 -13.156 1.00 77.62 92 SER A CA 1
ATOM 732 C C . SER A 1 92 ? 24.409 15.138 -14.528 1.00 77.62 92 SER A C 1
ATOM 734 O O . SER A 1 92 ? 23.761 14.486 -15.345 1.00 77.62 92 SER A O 1
ATOM 736 N N . PRO A 1 93 ? 25.659 15.573 -14.803 1.00 74.69 93 PRO A N 1
ATOM 737 C CA . PRO A 1 93 ? 26.328 15.276 -16.075 1.00 74.69 93 PRO A CA 1
ATOM 738 C C . PRO A 1 93 ? 26.594 13.779 -16.267 1.00 74.69 93 PRO A C 1
ATOM 740 O O . PRO A 1 93 ? 26.552 13.266 -17.379 1.00 74.69 93 PRO A O 1
ATOM 743 N N . PHE A 1 94 ? 26.845 13.065 -15.169 1.00 70.81 94 PHE A N 1
ATOM 744 C CA . PHE A 1 94 ? 27.078 11.626 -15.190 1.00 70.81 94 PHE A CA 1
ATOM 745 C C . PHE A 1 94 ? 25.799 10.853 -15.557 1.00 70.81 94 PHE A C 1
ATOM 747 O O . PHE A 1 94 ? 25.820 9.999 -16.442 1.00 70.81 94 PHE A O 1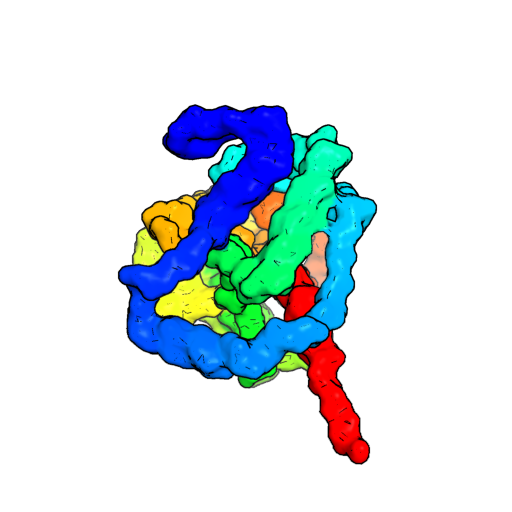
ATOM 754 N N . LEU A 1 95 ? 24.674 11.172 -14.907 1.00 72.19 95 LEU A N 1
ATOM 755 C CA . LEU A 1 95 ? 23.386 10.520 -15.165 1.00 72.19 95 LEU A CA 1
ATOM 756 C C . LEU A 1 95 ? 22.836 10.855 -16.552 1.00 72.19 95 LEU A C 1
ATOM 758 O O . LEU A 1 95 ? 22.283 9.977 -17.209 1.00 72.19 95 LEU A O 1
ATOM 762 N N . GLU A 1 96 ? 23.014 12.098 -17.007 1.00 78.62 96 GLU A N 1
ATOM 763 C CA . GLU A 1 96 ? 22.671 12.518 -18.368 1.00 78.62 96 GLU A CA 1
ATOM 764 C C . GLU A 1 96 ? 23.395 11.661 -19.412 1.00 78.62 96 GLU A C 1
ATOM 766 O O . GLU A 1 96 ? 22.739 11.058 -20.263 1.00 78.62 96 GLU A O 1
ATOM 771 N N . LEU A 1 97 ? 24.720 11.525 -19.296 1.00 68.56 97 LEU A N 1
ATOM 772 C CA . LEU A 1 97 ? 25.516 10.735 -20.233 1.00 68.56 97 LEU A CA 1
ATOM 773 C C . LEU A 1 97 ? 25.116 9.254 -20.230 1.00 68.56 97 LEU A C 1
ATOM 775 O O . LEU A 1 97 ? 25.009 8.642 -21.291 1.00 68.56 97 LEU A O 1
ATOM 779 N N . LEU A 1 98 ? 24.895 8.675 -19.048 1.00 65.56 98 LEU A N 1
ATOM 780 C CA . LEU A 1 98 ? 24.502 7.274 -18.891 1.00 65.56 98 LEU A CA 1
ATOM 781 C C . LEU A 1 98 ? 23.141 6.992 -19.555 1.00 65.56 98 LEU A C 1
ATOM 783 O O . LEU A 1 98 ? 22.995 6.027 -20.306 1.00 65.56 98 LEU A O 1
ATOM 787 N N . ILE A 1 99 ? 22.155 7.860 -19.316 1.00 68.44 99 ILE A N 1
ATOM 788 C CA . ILE A 1 99 ? 20.799 7.730 -19.865 1.00 68.44 99 ILE A CA 1
ATOM 789 C C . ILE A 1 99 ? 20.802 7.947 -21.378 1.00 68.44 99 ILE A C 1
ATOM 791 O O . ILE A 1 99 ? 20.254 7.123 -22.107 1.00 68.44 99 ILE A O 1
ATOM 795 N N . ASN A 1 100 ? 21.464 8.998 -21.866 1.00 69.31 100 ASN A N 1
ATOM 796 C CA . ASN A 1 100 ? 21.535 9.280 -23.299 1.00 69.31 100 ASN A CA 1
ATOM 797 C C . ASN A 1 100 ? 22.294 8.179 -24.056 1.00 69.31 100 ASN A C 1
ATOM 799 O O . ASN A 1 100 ? 21.861 7.781 -25.137 1.00 69.31 100 ASN A O 1
ATOM 803 N N . LYS A 1 101 ? 23.357 7.598 -23.479 1.00 62.94 101 LYS A N 1
ATOM 804 C CA . LYS A 1 101 ? 24.020 6.426 -24.074 1.00 62.94 101 LYS A CA 1
ATOM 805 C C . LYS A 1 101 ? 23.090 5.210 -24.147 1.00 62.94 101 LYS A C 1
ATOM 807 O O . LYS A 1 101 ? 22.999 4.602 -25.212 1.00 62.94 101 LYS A O 1
ATOM 812 N N . SER A 1 102 ? 22.356 4.891 -23.080 1.00 58.88 102 SER A N 1
ATOM 813 C CA . SER A 1 102 ? 21.378 3.789 -23.098 1.00 58.88 102 SER A CA 1
ATOM 814 C C . SER A 1 102 ? 20.259 4.013 -24.128 1.00 58.88 102 SER A C 1
ATOM 816 O O . SER A 1 102 ? 19.893 3.086 -24.849 1.00 58.88 102 SER A O 1
ATOM 818 N N . LEU A 1 103 ? 19.774 5.253 -24.274 1.00 60.28 103 LEU A N 1
ATOM 819 C CA . LEU A 1 103 ? 18.806 5.630 -25.312 1.00 60.28 103 LEU A CA 1
ATOM 820 C C . LEU A 1 103 ? 19.354 5.389 -26.728 1.00 60.28 103 LEU A C 1
ATOM 822 O O . LEU A 1 103 ? 18.637 4.856 -27.571 1.00 60.28 103 LEU A O 1
ATOM 826 N N . THR A 1 104 ? 20.622 5.728 -26.985 1.00 58.06 104 THR A N 1
ATOM 827 C CA . THR A 1 104 ? 21.242 5.532 -28.311 1.00 58.06 104 THR A CA 1
ATOM 828 C C . THR A 1 104 ? 21.542 4.075 -28.655 1.00 58.06 104 THR A C 1
ATOM 830 O O . THR A 1 104 ? 21.505 3.712 -29.827 1.00 58.06 104 THR A O 1
ATOM 833 N N . GLN A 1 105 ? 21.831 3.233 -27.660 1.00 56.88 105 GLN A N 1
ATOM 834 C CA . GLN A 1 105 ? 22.160 1.819 -27.872 1.00 56.88 105 GLN A CA 1
ATOM 835 C C . GLN A 1 105 ? 20.919 0.916 -27.949 1.00 56.88 105 GLN A C 1
ATOM 837 O O . GLN A 1 105 ? 21.043 -0.263 -28.271 1.00 56.88 105 GLN A O 1
ATOM 842 N N . GLY A 1 106 ? 19.726 1.433 -27.623 1.00 50.25 106 GLY A N 1
ATOM 843 C CA . GLY A 1 106 ? 18.489 0.644 -27.561 1.00 50.25 106 GLY A CA 1
ATOM 844 C C . GLY A 1 106 ? 18.498 -0.444 -26.478 1.00 50.25 106 GLY A C 1
ATOM 845 O O . GLY A 1 106 ? 17.547 -1.216 -26.363 1.00 50.25 106 GLY A O 1
ATOM 846 N N . SER A 1 107 ? 19.557 -0.507 -25.670 1.00 49.91 107 SER A N 1
ATOM 847 C CA . SER A 1 107 ? 19.759 -1.463 -24.593 1.00 49.91 107 SER A CA 1
ATOM 848 C C . SER A 1 107 ? 19.606 -0.748 -23.252 1.00 49.91 107 SER A C 1
ATOM 850 O O . SER A 1 107 ? 20.267 0.248 -22.944 1.00 49.91 107 SER A O 1
ATOM 852 N N . LYS A 1 108 ? 18.674 -1.247 -22.441 1.00 51.00 108 LYS A N 1
ATOM 853 C CA . LYS A 1 108 ? 18.492 -0.824 -21.052 1.00 51.00 108 LYS A CA 1
ATOM 854 C C . LYS A 1 108 ? 19.108 -1.895 -20.150 1.00 51.00 108 LYS A C 1
ATOM 856 O O . LYS A 1 108 ? 18.878 -3.078 -20.415 1.00 51.00 108 LYS A O 1
ATOM 861 N N . PRO A 1 109 ? 19.845 -1.521 -19.090 1.00 50.03 109 PRO A N 1
ATOM 862 C CA . PRO A 1 109 ? 20.224 -2.453 -18.037 1.00 50.03 109 PRO A CA 1
ATOM 863 C C . PRO A 1 109 ? 18.999 -3.246 -17.572 1.00 50.03 109 PRO A C 1
ATOM 865 O O . PRO A 1 109 ? 17.914 -2.681 -17.422 1.00 50.03 109 PRO A O 1
ATOM 868 N N . SER A 1 110 ? 19.139 -4.546 -17.316 1.00 45.38 110 SER A N 1
ATOM 869 C CA . SER A 1 110 ? 18.032 -5.376 -16.809 1.00 45.38 110 SER A CA 1
ATOM 870 C C . SER A 1 110 ? 17.443 -4.825 -15.502 1.00 45.38 110 SER A C 1
ATOM 872 O O . SER A 1 110 ? 16.238 -4.913 -15.275 1.00 45.38 110 SER A O 1
ATOM 874 N N . SER A 1 111 ? 18.263 -4.149 -14.694 1.00 42.78 111 SER A N 1
ATOM 875 C CA . SER A 1 111 ? 17.856 -3.409 -13.495 1.00 42.78 111 SER A CA 1
ATOM 876 C C . SER A 1 111 ? 16.944 -2.201 -13.768 1.00 42.78 111 SER A C 1
ATOM 878 O O . SER A 1 111 ? 16.285 -1.726 -12.848 1.00 42.78 111 SER A O 1
ATOM 880 N N . TRP A 1 112 ? 16.866 -1.709 -15.010 1.00 47.34 112 TRP A N 1
ATOM 881 C CA . TRP A 1 112 ? 15.937 -0.652 -15.443 1.00 47.34 112 TRP A CA 1
ATOM 882 C C . TRP A 1 112 ? 14.623 -1.212 -16.006 1.00 47.34 112 TRP A C 1
ATOM 884 O O . TRP A 1 112 ? 13.657 -0.467 -16.157 1.00 47.34 112 TRP A O 1
ATOM 894 N N . ASN A 1 113 ? 14.558 -2.515 -16.306 1.00 44.38 113 ASN A N 1
ATOM 895 C CA . ASN A 1 113 ? 13.397 -3.151 -16.940 1.00 44.38 113 ASN A CA 1
ATOM 896 C C . ASN A 1 113 ? 12.258 -3.517 -15.979 1.00 44.38 113 ASN A C 1
ATOM 898 O O . ASN A 1 113 ? 11.269 -4.109 -16.404 1.00 44.38 113 ASN A O 1
ATOM 902 N N . HIS A 1 114 ? 12.340 -3.169 -14.698 1.00 43.88 114 HIS A N 1
ATOM 903 C CA . HIS A 1 114 ? 11.392 -3.684 -13.716 1.00 43.88 114 HIS A CA 1
ATOM 904 C C . HIS A 1 114 ? 10.671 -2.577 -12.954 1.00 43.88 114 HIS A C 1
ATOM 906 O O . HIS A 1 114 ? 10.986 -2.250 -11.817 1.00 43.88 114 HIS A O 1
ATOM 912 N N . ASN A 1 115 ? 9.624 -2.063 -13.599 1.00 45.22 115 ASN A N 1
ATOM 913 C CA . ASN A 1 115 ? 8.425 -1.571 -12.911 1.00 45.22 115 ASN A CA 1
ATOM 914 C C . ASN A 1 115 ? 7.125 -1.955 -13.649 1.00 45.22 115 ASN A C 1
ATOM 916 O O . ASN A 1 115 ? 6.038 -1.573 -13.229 1.00 45.22 115 ASN A O 1
ATOM 920 N N . SER A 1 116 ? 7.219 -2.731 -14.739 1.00 42.38 116 SER A N 1
ATOM 921 C CA . SER A 1 116 ? 6.074 -3.130 -15.564 1.00 42.38 116 SER A CA 1
ATOM 922 C C . SER A 1 116 ? 5.251 -4.285 -14.989 1.00 42.38 116 SER A C 1
ATOM 924 O O . SER A 1 116 ? 4.130 -4.510 -15.423 1.00 42.38 116 SER A O 1
ATOM 926 N N . GLN A 1 117 ? 5.773 -4.999 -13.985 1.00 46.22 117 GLN A N 1
ATOM 927 C CA . GLN A 1 117 ? 5.090 -6.143 -13.367 1.00 46.22 117 GLN A CA 1
ATOM 928 C C . GLN A 1 117 ? 3.815 -5.758 -12.597 1.00 46.22 117 GLN A C 1
ATOM 930 O O . GLN A 1 117 ? 2.960 -6.612 -12.378 1.00 46.22 117 GLN A O 1
ATOM 935 N N . TRP A 1 118 ? 3.700 -4.492 -12.194 1.00 48.19 118 TRP A N 1
ATOM 936 C CA . TRP A 1 118 ? 2.582 -3.964 -11.405 1.00 48.19 118 TRP A CA 1
ATOM 937 C C . TRP A 1 118 ? 1.635 -3.085 -12.225 1.00 48.19 118 TRP A C 1
ATOM 939 O O . TRP A 1 118 ? 0.663 -2.557 -11.687 1.00 48.19 118 TRP A O 1
ATOM 949 N N . LEU A 1 119 ? 1.926 -2.909 -13.517 1.00 51.66 119 LEU A N 1
ATOM 950 C CA . LEU A 1 119 ? 1.085 -2.133 -14.415 1.00 51.66 119 LEU A CA 1
ATOM 951 C C . LEU A 1 119 ? -0.258 -2.825 -14.598 1.00 51.66 119 LEU A C 1
ATOM 953 O O . LEU A 1 119 ? -0.335 -4.044 -14.743 1.00 51.66 119 LEU A O 1
ATOM 957 N N . LEU A 1 120 ? -1.309 -2.016 -14.625 1.00 53.00 120 LEU A N 1
ATOM 958 C CA . LEU A 1 120 ? -2.592 -2.428 -15.169 1.00 53.00 120 LEU A CA 1
ATOM 959 C C . LEU A 1 120 ? -2.349 -2.710 -16.656 1.00 53.00 120 LEU A C 1
ATOM 961 O O . LEU A 1 120 ? -1.906 -1.816 -17.384 1.00 53.00 120 LEU A O 1
ATOM 965 N N . ASN A 1 121 ? -2.551 -3.953 -17.098 1.00 49.72 121 ASN A N 1
ATOM 966 C CA . ASN A 1 121 ? -2.488 -4.256 -18.523 1.00 49.72 121 ASN A CA 1
ATOM 967 C C . ASN A 1 121 ? -3.581 -3.434 -19.212 1.00 49.72 121 ASN A C 1
ATOM 969 O O . ASN A 1 121 ? -4.750 -3.557 -18.868 1.00 49.72 121 ASN A O 1
ATOM 973 N N . SER A 1 122 ? -3.213 -2.631 -20.209 1.00 46.16 122 SER A N 1
ATOM 974 C CA . SER A 1 122 ? -4.150 -1.812 -20.994 1.00 46.16 122 SER A CA 1
ATOM 975 C C . SER A 1 122 ? -5.263 -2.623 -21.672 1.00 46.16 122 SER A C 1
ATOM 977 O O . SER A 1 122 ? -6.286 -2.057 -22.041 1.00 46.16 122 SER A O 1
ATOM 979 N N . ASP A 1 123 ? -5.076 -3.939 -21.798 1.00 46.47 123 ASP A N 1
ATOM 980 C CA . ASP A 1 123 ? -6.029 -4.857 -22.425 1.00 46.47 123 ASP A CA 1
ATOM 981 C C . ASP A 1 123 ? -6.964 -5.550 -21.419 1.00 46.47 123 ASP A C 1
ATOM 983 O O . ASP A 1 123 ? -7.936 -6.185 -21.823 1.00 46.47 123 ASP A O 1
ATOM 987 N N . ASN A 1 124 ? -6.677 -5.467 -20.115 1.00 59.22 124 ASN A N 1
ATOM 988 C CA . ASN A 1 124 ? -7.468 -6.105 -19.068 1.00 59.22 124 ASN A CA 1
ATOM 989 C C . ASN A 1 124 ? -7.429 -5.204 -17.830 1.00 59.22 124 ASN A C 1
ATOM 991 O O . ASN A 1 124 ? -6.445 -5.239 -17.089 1.00 59.22 124 ASN A O 1
ATOM 995 N N . ASN A 1 125 ? -8.472 -4.389 -17.626 1.00 74.75 125 ASN A N 1
ATOM 996 C CA . ASN A 1 125 ? -8.639 -3.479 -16.482 1.00 74.75 125 ASN A CA 1
ATOM 997 C C . ASN A 1 125 ? -8.835 -4.245 -15.154 1.00 74.75 125 ASN A C 1
ATOM 999 O O . ASN A 1 125 ? -9.708 -3.931 -14.355 1.00 74.75 125 ASN A O 1
ATOM 1003 N N . GLN A 1 126 ? -8.048 -5.284 -14.914 1.00 85.19 126 GLN A N 1
ATOM 1004 C CA . GLN A 1 126 ? -8.086 -6.088 -13.711 1.00 85.19 126 GLN A CA 1
ATOM 1005 C C . GLN A 1 126 ? -7.191 -5.450 -12.647 1.00 85.19 126 GLN A C 1
ATOM 1007 O O . GLN A 1 126 ? -6.008 -5.199 -12.888 1.00 85.19 126 GLN A O 1
ATOM 1012 N N . LEU A 1 127 ? -7.755 -5.213 -11.467 1.00 89.12 127 LEU A N 1
ATOM 1013 C CA . LEU A 1 127 ? -7.066 -4.696 -10.294 1.00 89.12 127 LEU A CA 1
ATOM 1014 C C . LEU A 1 127 ? -6.979 -5.796 -9.232 1.00 89.12 127 LEU A C 1
ATOM 1016 O O . LEU A 1 127 ? -7.923 -6.031 -8.486 1.00 89.12 127 LEU A O 1
ATOM 1020 N N . ASN A 1 128 ? -5.824 -6.449 -9.135 1.00 91.44 128 ASN A N 1
ATOM 1021 C CA . ASN A 1 128 ? -5.551 -7.452 -8.108 1.00 91.44 128 ASN A CA 1
ATOM 1022 C C . ASN A 1 128 ? -5.082 -6.766 -6.819 1.00 91.44 128 ASN A C 1
ATOM 1024 O O . ASN A 1 128 ? -3.944 -6.299 -6.723 1.00 91.44 128 ASN A O 1
ATOM 1028 N N . LEU A 1 129 ? -5.944 -6.696 -5.817 1.00 94.00 129 LEU A N 1
ATOM 1029 C CA . LEU A 1 129 ? -5.715 -5.966 -4.580 1.00 94.00 129 LEU A CA 1
ATOM 1030 C C . LEU A 1 129 ? -5.392 -6.915 -3.422 1.00 94.00 129 LEU A C 1
ATOM 1032 O O . LEU A 1 129 ? -6.193 -7.769 -3.050 1.00 94.00 129 LEU A O 1
ATOM 1036 N N . VAL A 1 130 ? -4.229 -6.733 -2.799 1.00 95.69 130 VAL A N 1
ATOM 1037 C CA . VAL A 1 130 ? -3.954 -7.339 -1.489 1.00 95.69 130 VAL A CA 1
ATOM 1038 C C . VAL A 1 130 ? -4.581 -6.473 -0.408 1.00 95.69 130 VAL A C 1
ATOM 1040 O O . VAL A 1 130 ? -4.416 -5.254 -0.427 1.00 95.69 130 VAL A O 1
ATOM 1043 N N . VAL A 1 131 ? -5.259 -7.092 0.554 1.00 97.56 131 VAL A N 1
ATOM 1044 C CA . VAL A 1 131 ? -5.769 -6.409 1.744 1.00 97.56 131 VAL A CA 1
ATOM 1045 C C . VAL A 1 131 ? -5.148 -7.057 2.974 1.00 97.56 131 VAL A C 1
ATOM 1047 O O . VAL A 1 131 ? -5.492 -8.177 3.344 1.00 97.56 131 VAL A O 1
ATOM 1050 N N . LEU A 1 132 ? -4.195 -6.354 3.577 1.00 97.69 132 LEU A N 1
ATOM 1051 C CA . LEU A 1 132 ? -3.429 -6.781 4.739 1.00 97.69 132 LEU A CA 1
ATOM 1052 C C . LEU A 1 132 ? -3.997 -6.136 6.006 1.00 97.69 132 LEU A C 1
ATOM 1054 O O . LEU A 1 132 ? -4.035 -4.910 6.117 1.00 97.69 132 LEU A O 1
ATOM 1058 N N . GLY A 1 133 ? -4.373 -6.955 6.979 1.00 96.81 133 GLY A N 1
ATOM 1059 C CA . GLY A 1 133 ? -4.853 -6.498 8.281 1.00 96.81 133 GLY A CA 1
ATOM 1060 C C . GLY A 1 133 ? -5.410 -7.654 9.102 1.00 96.81 133 GLY A C 1
ATOM 1061 O O . GLY A 1 133 ? -5.856 -8.651 8.537 1.00 96.81 133 GLY A O 1
ATOM 1062 N N . ILE A 1 134 ? -5.385 -7.515 10.425 1.00 96.06 134 ILE A N 1
ATOM 1063 C CA . ILE A 1 134 ? -5.878 -8.525 11.377 1.00 96.06 134 ILE A CA 1
ATOM 1064 C C . ILE A 1 134 ? -7.231 -8.126 11.971 1.00 96.06 134 ILE A C 1
ATOM 1066 O O . ILE A 1 134 ? -7.806 -7.101 11.603 1.00 96.06 134 ILE A O 1
ATOM 1070 N N . ASP A 1 135 ? -7.746 -8.957 12.881 1.00 92.56 135 ASP A N 1
ATOM 1071 C CA . ASP A 1 135 ? -8.984 -8.725 13.635 1.00 92.56 135 ASP A CA 1
ATOM 1072 C C . ASP A 1 135 ? -10.223 -8.512 12.746 1.00 92.56 135 ASP A C 1
ATOM 1074 O O . ASP A 1 135 ? -11.170 -7.829 13.130 1.00 92.56 135 ASP A O 1
ATOM 1078 N N . GLY A 1 136 ? -10.216 -9.089 11.539 1.00 92.94 136 GLY A N 1
ATOM 1079 C CA . GLY A 1 136 ? -11.296 -8.955 10.559 1.00 92.94 136 GLY A CA 1
ATOM 1080 C C . GLY A 1 136 ? -11.314 -7.624 9.798 1.00 92.94 136 GLY A C 1
ATOM 1081 O O . GLY A 1 136 ? -12.136 -7.464 8.902 1.00 92.94 136 GLY A O 1
ATOM 1082 N N . LEU A 1 137 ? -10.399 -6.684 10.071 1.00 93.38 137 LEU A N 1
ATOM 1083 C CA . LEU A 1 137 ? -10.375 -5.374 9.397 1.00 93.38 137 LEU A CA 1
ATOM 1084 C C . LEU A 1 137 ? -10.147 -5.477 7.888 1.00 93.38 137 LEU A C 1
ATOM 1086 O O . LEU A 1 137 ? -10.690 -4.68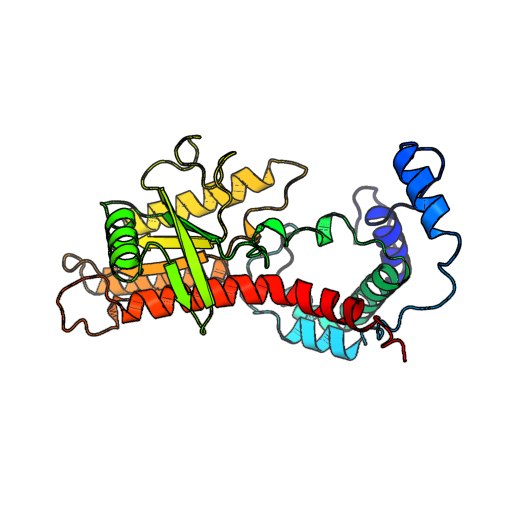5 7.120 1.00 93.38 137 LEU A O 1
ATOM 1090 N N . SER A 1 138 ? -9.317 -6.429 7.464 1.00 95.31 138 SER A N 1
ATOM 1091 C CA . SER A 1 138 ? -9.027 -6.670 6.052 1.00 95.31 138 SER A CA 1
ATOM 1092 C C . SER A 1 138 ? -10.247 -7.221 5.306 1.00 95.31 138 SER A C 1
ATOM 1094 O O . SER A 1 138 ? -10.499 -6.825 4.168 1.00 95.31 138 SER A O 1
ATOM 1096 N N . GLU A 1 139 ? -11.044 -8.063 5.964 1.00 95.56 139 GLU A N 1
ATOM 1097 C CA . GLU A 1 139 ? -12.313 -8.571 5.440 1.00 95.56 139 GLU A CA 1
ATOM 1098 C C . GLU A 1 139 ? -13.390 -7.476 5.417 1.00 95.56 139 GLU A C 1
ATOM 1100 O O . GLU A 1 139 ? -13.998 -7.258 4.373 1.00 95.56 139 GLU A O 1
ATOM 1105 N N . GLU A 1 140 ? -13.538 -6.700 6.500 1.00 93.81 140 GLU A N 1
ATOM 1106 C CA . GLU A 1 140 ? -14.460 -5.554 6.565 1.00 93.81 140 GLU A CA 1
ATOM 1107 C C . GLU A 1 140 ? -14.181 -4.519 5.461 1.00 93.81 140 GLU A C 1
ATOM 1109 O O . GLU A 1 140 ? -15.111 -4.016 4.825 1.00 93.81 140 GLU A O 1
ATOM 1114 N N . LEU A 1 141 ? -12.904 -4.199 5.219 1.00 94.75 141 LEU A N 1
ATOM 1115 C CA . LEU A 1 141 ? -12.507 -3.276 4.158 1.00 94.75 141 LEU A CA 1
ATOM 1116 C C . LEU A 1 141 ? -12.830 -3.851 2.773 1.00 94.75 141 LEU A C 1
ATOM 1118 O O . LEU A 1 141 ? -13.386 -3.138 1.941 1.00 94.75 141 LEU A O 1
ATOM 1122 N N . ALA A 1 142 ? -12.514 -5.125 2.523 1.00 95.25 142 ALA A N 1
ATOM 1123 C CA . ALA A 1 142 ? -12.814 -5.775 1.248 1.00 95.25 142 ALA A CA 1
ATOM 1124 C C . ALA A 1 142 ? -14.326 -5.841 0.975 1.00 95.25 142 ALA A C 1
ATOM 1126 O O . ALA A 1 142 ? -14.758 -5.559 -0.141 1.00 95.25 142 ALA A O 1
ATOM 1127 N N . ASP A 1 143 ? -15.133 -6.154 1.988 1.00 94.44 143 ASP A N 1
ATOM 1128 C CA . ASP A 1 143 ? -16.592 -6.186 1.878 1.00 94.44 143 ASP A CA 1
ATOM 1129 C C . ASP A 1 143 ? -17.182 -4.810 1.576 1.00 94.44 143 ASP A C 1
ATOM 1131 O O . ASP A 1 143 ? -18.063 -4.696 0.723 1.00 94.44 143 ASP A O 1
ATOM 1135 N N . GLU A 1 144 ? -16.687 -3.748 2.217 1.00 93.38 144 GLU A N 1
ATOM 1136 C CA . GLU A 1 144 ? -17.156 -2.402 1.892 1.00 93.38 144 GLU A CA 1
ATOM 1137 C C . GLU A 1 144 ? -16.739 -1.997 0.471 1.00 93.38 144 GLU A C 1
ATOM 1139 O O . GLU A 1 144 ? -17.544 -1.370 -0.207 1.00 93.38 144 GLU A O 1
ATOM 1144 N N . ILE A 1 145 ? -15.560 -2.396 -0.032 1.00 93.25 145 ILE A N 1
ATOM 1145 C CA . ILE A 1 145 ? -15.202 -2.162 -1.445 1.00 93.25 145 ILE A CA 1
ATOM 1146 C C . ILE A 1 145 ? -16.177 -2.899 -2.373 1.00 93.25 145 ILE A C 1
ATOM 1148 O O . ILE A 1 145 ? -16.727 -2.273 -3.275 1.00 93.25 145 ILE A O 1
ATOM 1152 N N . ARG A 1 146 ? -16.470 -4.182 -2.113 1.00 92.88 146 ARG A N 1
ATOM 1153 C CA . ARG A 1 146 ? -17.428 -4.978 -2.908 1.00 92.88 146 ARG A CA 1
ATOM 1154 C C . ARG A 1 146 ? -18.817 -4.350 -2.962 1.00 92.88 146 ARG A C 1
ATOM 1156 O O . ARG A 1 146 ? -19.453 -4.380 -4.005 1.00 92.88 146 ARG A O 1
ATOM 1163 N N . VAL A 1 147 ? -19.285 -3.762 -1.859 1.00 92.12 147 VAL A N 1
ATOM 1164 C CA . VAL A 1 147 ? -20.579 -3.058 -1.806 1.00 92.12 147 VAL A CA 1
ATOM 1165 C C . VAL A 1 147 ? -20.607 -1.825 -2.714 1.00 92.12 147 VAL A C 1
ATOM 1167 O O . VAL A 1 147 ? -21.683 -1.431 -3.161 1.00 92.12 147 VAL A O 1
ATOM 1170 N N . GLN A 1 148 ? -19.454 -1.206 -2.972 1.00 87.88 148 GLN A N 1
ATOM 1171 C CA . GLN A 1 148 ? -19.346 -0.062 -3.877 1.00 87.88 148 GLN A CA 1
ATOM 1172 C C . GLN A 1 148 ? -19.109 -0.472 -5.342 1.00 87.88 148 GLN A C 1
ATOM 1174 O O . GLN A 1 148 ? -19.151 0.399 -6.208 1.00 87.88 148 GLN A O 1
ATOM 1179 N N . CYS A 1 149 ? -18.855 -1.754 -5.624 1.00 87.38 149 CYS A N 1
ATOM 1180 C CA . CYS A 1 149 ? -18.736 -2.277 -6.983 1.00 87.38 149 CYS A CA 1
ATOM 1181 C C . CYS A 1 149 ? -20.113 -2.586 -7.591 1.00 87.38 149 CYS A C 1
ATOM 1183 O O . CYS A 1 149 ? -21.040 -2.992 -6.886 1.00 87.38 149 CYS A O 1
ATOM 1185 N N . ASP A 1 150 ? -20.217 -2.462 -8.912 1.00 83.44 150 ASP A N 1
ATOM 1186 C CA . ASP A 1 150 ? -21.331 -2.981 -9.709 1.00 83.44 150 ASP A CA 1
ATOM 1187 C C . ASP A 1 150 ? -20.822 -4.191 -10.504 1.00 83.44 150 ASP A C 1
ATOM 1189 O O . ASP A 1 150 ? -19.865 -4.066 -11.257 1.00 83.44 150 ASP A O 1
ATOM 1193 N N . GLU A 1 151 ? -21.389 -5.381 -10.279 1.00 81.12 151 GLU A N 1
ATOM 1194 C CA . GLU A 1 151 ? -20.940 -6.643 -10.910 1.00 81.12 151 GLU A CA 1
ATOM 1195 C C . GLU A 1 151 ? -19.413 -6.913 -10.815 1.00 81.12 151 GLU A C 1
ATOM 1197 O O . GLU A 1 151 ? -18.790 -7.355 -11.775 1.00 81.12 151 GLU A O 1
ATOM 1202 N N . ASP A 1 152 ? -18.804 -6.667 -9.645 1.00 78.19 152 ASP A N 1
ATOM 1203 C CA . ASP A 1 152 ? -17.349 -6.768 -9.383 1.00 78.19 152 ASP A CA 1
ATOM 1204 C C . ASP A 1 152 ? -16.473 -5.732 -10.125 1.00 78.19 152 ASP A C 1
ATOM 1206 O O . ASP A 1 152 ? -15.239 -5.772 -10.044 1.00 78.19 152 ASP A O 1
ATOM 1210 N N . GLU A 1 153 ? -17.095 -4.748 -10.776 1.00 84.75 153 GLU A N 1
ATOM 1211 C CA . GLU A 1 153 ? -16.426 -3.617 -11.412 1.00 84.75 153 GLU A CA 1
ATOM 1212 C C . GLU A 1 153 ? -16.526 -2.346 -10.561 1.00 84.75 153 GLU A C 1
ATOM 1214 O O . GLU A 1 153 ? -17.559 -2.029 -9.969 1.00 84.75 153 GLU A O 1
ATOM 1219 N N . TYR A 1 154 ? -15.433 -1.589 -10.503 1.00 85.50 154 TYR A N 1
ATOM 1220 C CA . TYR A 1 154 ? -15.353 -0.315 -9.800 1.00 85.50 154 TYR A CA 1
ATOM 1221 C C . TYR A 1 154 ? -14.891 0.793 -10.751 1.00 85.50 154 TYR A C 1
ATOM 1223 O O . TYR A 1 154 ? -13.875 0.653 -11.434 1.00 85.50 154 TYR A O 1
ATOM 1231 N N . GLU A 1 155 ? -15.626 1.904 -10.801 1.00 80.88 155 GLU A N 1
ATOM 1232 C CA . GLU A 1 155 ? -15.319 3.036 -11.682 1.00 80.88 155 GLU A CA 1
ATOM 1233 C C . GLU A 1 155 ? -14.392 4.049 -10.991 1.00 80.88 155 GLU A C 1
ATOM 1235 O O . GLU A 1 155 ? -14.739 4.633 -9.964 1.00 80.88 155 GLU A O 1
ATOM 1240 N N . ILE A 1 156 ? -13.217 4.301 -11.578 1.00 80.19 156 ILE A N 1
ATOM 1241 C CA . ILE A 1 156 ? -12.258 5.329 -11.132 1.00 80.19 156 ILE A CA 1
ATOM 1242 C C . ILE A 1 156 ? -11.876 6.166 -12.344 1.00 80.19 156 ILE A C 1
ATOM 1244 O O . ILE A 1 156 ? -11.448 5.618 -13.355 1.00 80.19 156 ILE A O 1
ATOM 1248 N N . ASP A 1 157 ? -12.032 7.490 -12.257 1.00 71.44 157 ASP A N 1
ATOM 1249 C CA . ASP A 1 157 ? -11.699 8.432 -13.337 1.00 71.44 157 ASP A CA 1
ATOM 1250 C C . ASP A 1 157 ? -12.320 8.061 -14.706 1.00 71.44 157 ASP A C 1
ATOM 1252 O O . ASP A 1 157 ? -11.702 8.240 -15.755 1.00 71.44 157 ASP A O 1
ATOM 1256 N N . CYS A 1 158 ? -13.568 7.571 -14.704 1.00 71.81 158 CYS A N 1
ATOM 1257 C CA . CYS A 1 158 ? -14.301 7.077 -15.884 1.00 71.81 158 CYS A CA 1
ATOM 1258 C C . CYS A 1 158 ? -13.728 5.792 -16.518 1.00 71.81 158 CYS A C 1
ATOM 1260 O O . CYS A 1 158 ? -14.034 5.483 -17.673 1.00 71.81 158 CYS A O 1
ATOM 1262 N N . GLN A 1 159 ? -12.904 5.039 -15.787 1.00 74.75 159 GLN A N 1
ATOM 1263 C CA . GLN A 1 159 ? -12.403 3.726 -16.185 1.00 74.75 159 GLN A CA 1
ATOM 1264 C C . GLN A 1 159 ? -12.938 2.651 -15.235 1.00 74.75 159 GLN A C 1
ATOM 1266 O O . GLN A 1 159 ? -12.827 2.777 -14.017 1.00 74.75 159 GLN A O 1
ATOM 1271 N N . LEU A 1 160 ? -13.525 1.596 -15.804 1.00 80.38 160 LEU A N 1
ATOM 1272 C CA . LEU A 1 160 ? -14.040 0.448 -15.057 1.00 80.38 160 LEU A CA 1
ATOM 1273 C C . LEU A 1 160 ? -12.918 -0.548 -14.792 1.00 80.38 160 LEU A C 1
ATOM 1275 O O . LEU A 1 160 ? -12.241 -0.963 -15.735 1.00 80.38 160 LEU A O 1
ATOM 1279 N N . TYR A 1 161 ? -12.750 -0.924 -13.528 1.00 85.06 161 TYR A N 1
ATOM 1280 C CA . TYR A 1 161 ? -11.774 -1.900 -13.066 1.00 85.06 161 TYR A CA 1
ATOM 1281 C C . TYR A 1 161 ? -12.465 -3.123 -12.473 1.00 85.06 161 TYR A C 1
ATOM 1283 O O . TYR A 1 161 ? -13.200 -2.980 -11.503 1.00 85.06 161 TYR A O 1
ATOM 1291 N N . SER A 1 162 ? -12.184 -4.322 -12.983 1.00 89.25 162 SER A N 1
ATOM 1292 C CA . SER A 1 162 ? -12.595 -5.569 -12.329 1.00 89.25 162 SER A CA 1
ATOM 1293 C C . SER A 1 162 ? -11.659 -5.840 -11.152 1.00 89.25 162 SER A C 1
ATOM 1295 O O . SER A 1 162 ? -10.453 -6.015 -11.352 1.00 89.25 162 SER A O 1
ATOM 1297 N N . VAL A 1 163 ? -12.177 -5.843 -9.926 1.00 90.75 163 VAL A N 1
ATOM 1298 C CA . VAL A 1 163 ? -11.340 -5.924 -8.718 1.00 90.75 163 VAL A CA 1
ATOM 1299 C C . VAL A 1 163 ? -11.313 -7.352 -8.182 1.00 90.75 163 VAL A C 1
ATOM 1301 O O . VAL A 1 163 ? -12.350 -7.903 -7.825 1.00 90.75 163 VAL A O 1
ATOM 1304 N N . ASP A 1 164 ? -10.119 -7.933 -8.076 1.00 92.44 164 ASP A N 1
ATOM 1305 C CA . ASP A 1 164 ? -9.897 -9.219 -7.409 1.00 92.44 164 ASP A CA 1
ATOM 1306 C C . ASP A 1 164 ? -9.136 -9.006 -6.096 1.00 92.44 164 ASP A C 1
ATOM 1308 O O . ASP A 1 164 ? -8.326 -8.085 -5.979 1.00 92.44 164 ASP A O 1
ATOM 1312 N N . TYR A 1 165 ? -9.382 -9.847 -5.094 1.00 94.06 165 TYR A N 1
ATOM 1313 C CA . TYR A 1 165 ? -8.942 -9.604 -3.722 1.00 94.06 165 TYR A CA 1
ATOM 1314 C C .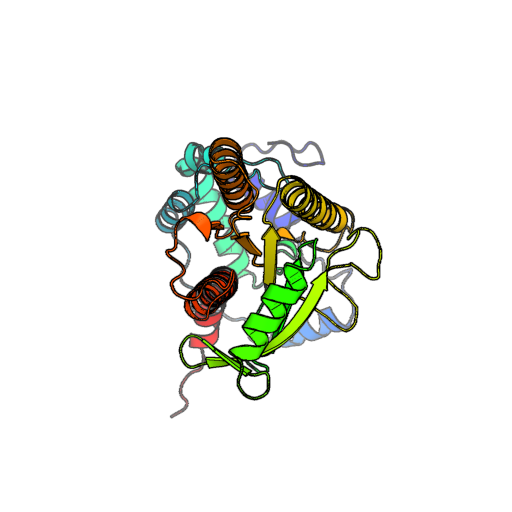 TYR A 1 165 ? -8.119 -10.755 -3.169 1.00 94.06 165 TYR A C 1
ATOM 1316 O O . TYR A 1 165 ? -8.478 -11.927 -3.273 1.00 94.06 165 TYR A O 1
ATOM 1324 N N . ARG A 1 166 ? -7.073 -10.400 -2.428 1.00 94.81 166 ARG A N 1
ATOM 1325 C CA . ARG A 1 166 ? -6.323 -11.330 -1.592 1.00 94.81 166 ARG A CA 1
ATOM 1326 C C . ARG A 1 166 ? -6.227 -10.792 -0.174 1.00 94.81 166 ARG A C 1
ATOM 1328 O O . ARG A 1 166 ? -5.399 -9.933 0.120 1.00 94.81 166 ARG A O 1
ATOM 1335 N N . ILE A 1 167 ? -7.100 -11.299 0.687 1.00 96.81 167 ILE A N 1
ATOM 1336 C CA . ILE A 1 167 ? -7.167 -10.942 2.106 1.00 96.81 167 ILE A CA 1
ATOM 1337 C C . ILE A 1 167 ? -6.080 -11.716 2.855 1.00 96.81 167 ILE A C 1
ATOM 1339 O O . ILE A 1 167 ? -5.942 -12.927 2.670 1.00 96.81 167 ILE A O 1
ATOM 1343 N N . ILE A 1 168 ? -5.287 -11.012 3.661 1.00 96.19 168 ILE A N 1
ATOM 1344 C CA . ILE A 1 168 ? -4.182 -11.583 4.430 1.00 96.19 168 ILE A CA 1
ATOM 1345 C C . ILE A 1 168 ? -4.254 -11.062 5.868 1.00 96.19 168 ILE A C 1
ATOM 1347 O O . ILE A 1 168 ? -4.092 -9.868 6.118 1.00 96.19 168 ILE A O 1
ATOM 1351 N N . ASP A 1 169 ? -4.463 -11.987 6.800 1.00 95.31 169 ASP A N 1
ATOM 1352 C CA . ASP A 1 169 ? -4.544 -11.762 8.249 1.00 95.31 169 ASP A CA 1
ATOM 1353 C C . ASP A 1 169 ? -3.576 -12.666 9.048 1.00 95.31 169 ASP A C 1
ATOM 1355 O O . ASP A 1 169 ? -3.520 -12.621 10.276 1.00 95.31 169 ASP A O 1
ATOM 1359 N N . GLY A 1 170 ? -2.793 -13.503 8.358 1.00 92.94 170 GLY A N 1
ATOM 1360 C CA . GLY A 1 170 ? -1.848 -14.446 8.957 1.00 92.94 170 GLY A CA 1
ATOM 1361 C C . GLY A 1 170 ? -0.383 -14.145 8.636 1.00 92.94 170 GLY A C 1
ATOM 1362 O O . GLY A 1 170 ? -0.048 -13.146 8.003 1.00 92.94 170 GLY A O 1
ATOM 1363 N N . ASP A 1 171 ? 0.525 -15.028 9.061 1.00 91.75 171 ASP A N 1
ATOM 1364 C CA . ASP A 1 171 ? 1.964 -14.853 8.825 1.00 91.75 171 ASP A CA 1
ATOM 1365 C C . ASP A 1 171 ? 2.315 -14.957 7.336 1.00 91.75 171 ASP A C 1
ATOM 1367 O O . ASP A 1 171 ? 2.206 -16.031 6.741 1.00 91.75 171 ASP A O 1
ATOM 1371 N N . VAL A 1 172 ? 2.776 -13.845 6.761 1.00 90.12 172 VAL A N 1
ATOM 1372 C CA . VAL A 1 172 ? 3.158 -13.690 5.346 1.00 90.12 172 VAL A CA 1
ATOM 1373 C C . VAL A 1 172 ? 4.363 -14.535 4.932 1.00 90.12 172 VAL A C 1
ATOM 1375 O O . VAL A 1 172 ? 4.614 -14.708 3.741 1.00 90.12 172 VAL A O 1
ATOM 1378 N N . SER A 1 173 ? 5.114 -15.073 5.902 1.00 86.19 173 SER A N 1
ATOM 1379 C CA . SER A 1 173 ? 6.212 -16.008 5.629 1.00 86.19 173 SER A CA 1
ATOM 1380 C C . SER A 1 173 ? 5.713 -17.355 5.090 1.00 86.19 173 SER A C 1
ATOM 1382 O O . SER A 1 173 ? 6.462 -18.100 4.453 1.00 86.19 173 SER A O 1
ATOM 1384 N N . LEU A 1 174 ? 4.436 -17.669 5.329 1.00 87.88 174 LEU A N 1
ATOM 1385 C CA . LEU A 1 174 ? 3.824 -18.918 4.915 1.00 87.88 174 LEU A CA 1
ATOM 1386 C C . LEU A 1 174 ? 3.252 -18.801 3.491 1.00 87.88 174 LEU A C 1
ATOM 1388 O O . LEU A 1 174 ? 2.618 -17.794 3.169 1.00 87.88 174 LEU A O 1
ATOM 1392 N N . PRO A 1 175 ? 3.390 -19.835 2.636 1.00 85.69 175 PRO A N 1
ATOM 1393 C CA . PRO A 1 175 ? 2.961 -19.773 1.237 1.00 85.69 175 PRO A CA 1
ATOM 1394 C C . PRO A 1 175 ? 1.497 -19.363 1.032 1.00 85.69 175 PRO A C 1
ATOM 1396 O O . PRO A 1 175 ? 1.195 -18.613 0.106 1.00 85.69 175 PRO A O 1
ATOM 1399 N N . GLN A 1 176 ? 0.589 -19.807 1.906 1.00 87.12 176 GLN A N 1
ATOM 1400 C CA . GLN A 1 176 ? -0.837 -19.482 1.821 1.00 87.12 176 GLN A CA 1
ATOM 1401 C C . GLN A 1 176 ? -1.143 -17.995 2.039 1.00 87.12 176 GLN A C 1
ATOM 1403 O O . GLN A 1 176 ? -2.146 -17.516 1.520 1.00 87.12 176 GLN A O 1
ATOM 1408 N N . ASN A 1 177 ? -0.254 -17.273 2.726 1.00 90.00 177 ASN A N 1
ATOM 1409 C CA . ASN A 1 177 ? -0.360 -15.845 3.030 1.00 90.00 177 ASN A CA 1
ATOM 1410 C C . ASN A 1 177 ? 0.640 -15.014 2.217 1.00 90.00 177 ASN A C 1
ATOM 1412 O O . ASN A 1 177 ? 0.842 -13.834 2.492 1.00 90.00 177 ASN A O 1
ATOM 1416 N N . SER A 1 178 ? 1.300 -15.613 1.220 1.00 87.25 178 SER A N 1
ATOM 1417 C CA . SER A 1 178 ? 2.182 -14.857 0.337 1.00 87.25 178 SER A CA 1
ATOM 1418 C C . SER A 1 178 ? 1.365 -13.846 -0.459 1.00 87.25 178 SER A C 1
ATOM 1420 O O . SER A 1 178 ? 0.271 -14.172 -0.911 1.00 87.25 178 SER A O 1
ATOM 1422 N N . PHE A 1 179 ? 1.886 -12.641 -0.676 1.00 87.12 179 PHE A N 1
ATOM 1423 C CA . PHE A 1 179 ? 1.194 -11.590 -1.435 1.00 87.12 179 PHE A CA 1
ATOM 1424 C C . PHE A 1 179 ? 1.008 -11.956 -2.909 1.00 87.12 179 PHE A C 1
ATOM 1426 O O . PHE A 1 179 ? 0.115 -11.436 -3.573 1.00 87.12 179 PHE A O 1
ATOM 1433 N N . LYS A 1 180 ? 1.866 -12.840 -3.421 1.00 84.62 180 LYS A N 1
ATOM 1434 C CA . LYS A 1 180 ? 1.870 -13.276 -4.809 1.00 84.62 180 LYS A CA 1
ATOM 1435 C C . LYS A 1 180 ? 1.805 -14.793 -4.874 1.00 84.62 180 LYS A C 1
ATOM 1437 O O . LYS A 1 180 ? 2.585 -15.482 -4.221 1.00 84.62 180 LYS A O 1
ATOM 1442 N N . THR A 1 181 ? 0.928 -15.303 -5.722 1.00 84.44 181 THR A N 1
ATOM 1443 C CA . THR A 1 181 ? 0.794 -16.732 -6.013 1.00 84.44 181 THR A CA 1
ATOM 1444 C C . THR A 1 181 ? 0.906 -16.957 -7.527 1.00 84.44 181 THR A C 1
ATOM 1446 O O . THR A 1 181 ? 0.984 -15.992 -8.291 1.00 84.44 181 THR A O 1
ATOM 1449 N N . PRO A 1 182 ? 0.992 -18.210 -8.009 1.00 80.62 182 PRO A N 1
ATOM 1450 C CA . PRO A 1 182 ? 1.056 -18.483 -9.448 1.00 80.62 182 PRO A CA 1
ATOM 1451 C C . PRO A 1 182 ? -0.158 -17.969 -10.240 1.00 80.62 182 PRO A C 1
ATOM 1453 O O . PRO A 1 182 ? -0.031 -17.676 -11.424 1.00 80.62 182 PRO A O 1
ATOM 1456 N N . ASP A 1 183 ? -1.309 -17.872 -9.582 1.00 84.88 183 ASP A N 1
ATOM 1457 C CA . ASP A 1 183 ? -2.608 -17.445 -10.104 1.00 84.88 183 ASP A CA 1
ATOM 1458 C C . ASP A 1 183 ? -2.983 -16.000 -9.733 1.00 84.88 183 ASP A C 1
ATOM 1460 O O . ASP A 1 183 ? -3.910 -15.452 -10.320 1.00 84.88 183 ASP A O 1
ATOM 1464 N N . PHE A 1 184 ? -2.245 -15.355 -8.823 1.00 85.50 184 PHE A N 1
ATOM 1465 C CA . PHE A 1 184 ? -2.518 -13.990 -8.373 1.00 85.50 184 PHE A CA 1
ATOM 1466 C C . PHE A 1 184 ? -1.246 -13.134 -8.374 1.00 85.50 184 PHE A C 1
ATOM 1468 O O . PHE A 1 184 ? -0.304 -13.377 -7.612 1.00 85.50 184 PHE A O 1
ATOM 1475 N N . SER A 1 185 ? -1.230 -12.090 -9.207 1.00 84.62 185 SER A N 1
ATOM 1476 C CA . SER A 1 185 ? -0.157 -11.090 -9.239 1.00 84.62 185 SER A CA 1
ATOM 1477 C C . SER A 1 185 ? -0.708 -9.743 -8.768 1.00 84.62 185 SER A C 1
ATOM 1479 O O . SER A 1 185 ? -1.498 -9.156 -9.506 1.00 84.62 185 SER A O 1
ATOM 1481 N N . PRO A 1 186 ? -0.322 -9.249 -7.578 1.00 88.88 186 PRO A N 1
ATOM 1482 C CA . PRO A 1 186 ? -0.943 -8.065 -6.990 1.00 88.88 186 PRO A CA 1
ATOM 1483 C C . PRO A 1 186 ? -0.609 -6.797 -7.776 1.00 88.88 186 PRO A C 1
ATOM 1485 O O . PRO A 1 186 ? 0.538 -6.596 -8.126 1.00 88.88 186 PRO A O 1
ATOM 1488 N N . ASN A 1 187 ? -1.568 -5.912 -8.017 1.00 86.88 187 ASN A N 1
ATOM 1489 C CA . ASN A 1 187 ? -1.343 -4.576 -8.580 1.00 86.88 187 ASN A CA 1
ATOM 1490 C C . ASN A 1 187 ? -1.171 -3.512 -7.494 1.00 86.88 187 ASN A C 1
ATOM 1492 O O . ASN A 1 187 ? -0.549 -2.480 -7.733 1.00 86.88 187 ASN A O 1
ATOM 1496 N N . GLY A 1 188 ? -1.706 -3.766 -6.300 1.00 90.69 188 GLY A N 1
ATOM 1497 C CA . GLY A 1 188 ? -1.594 -2.872 -5.160 1.00 90.69 188 GLY A CA 1
ATOM 1498 C C . GLY A 1 188 ? -1.885 -3.569 -3.835 1.00 90.69 188 GLY A C 1
ATOM 1499 O O . GLY A 1 188 ? -2.334 -4.716 -3.806 1.00 90.69 188 GLY A O 1
ATOM 1500 N N . CYS A 1 189 ? -1.607 -2.875 -2.735 1.00 94.50 189 CYS A N 1
ATOM 1501 C CA . CYS A 1 189 ? -1.858 -3.362 -1.384 1.00 94.50 189 CYS A CA 1
ATOM 1502 C C . CYS A 1 189 ? -2.492 -2.280 -0.507 1.00 94.50 189 CYS A C 1
ATOM 1504 O O . CYS A 1 189 ? -1.967 -1.170 -0.393 1.00 94.50 189 CYS A O 1
ATOM 1506 N N . PHE A 1 190 ? -3.577 -2.632 0.172 1.00 97.56 190 PHE A N 1
ATOM 1507 C CA . PHE A 1 190 ? -4.097 -1.890 1.311 1.00 97.56 190 PHE A CA 1
ATOM 1508 C C . PHE A 1 190 ? -3.608 -2.514 2.605 1.00 97.56 190 PHE A C 1
ATOM 1510 O O . PHE A 1 190 ? -3.759 -3.710 2.820 1.00 97.56 190 PHE A O 1
ATOM 1517 N N . CYS A 1 191 ? -3.024 -1.688 3.466 1.00 97.44 191 CYS A N 1
ATOM 1518 C CA . CYS A 1 191 ? -2.609 -2.077 4.806 1.00 97.44 191 CYS A CA 1
ATOM 1519 C C . CYS A 1 191 ? -3.492 -1.347 5.809 1.00 97.44 191 CYS A C 1
ATOM 1521 O O . CYS A 1 191 ? -3.447 -0.120 5.872 1.00 97.44 191 CYS A O 1
ATOM 1523 N N . VAL A 1 192 ? -4.292 -2.083 6.572 1.00 97.06 192 VAL A N 1
ATOM 1524 C CA . VAL A 1 192 ? -5.271 -1.516 7.499 1.00 97.06 192 VAL A CA 1
ATOM 1525 C C . VAL A 1 192 ? -4.994 -1.965 8.927 1.00 97.06 192 VAL A C 1
ATOM 1527 O O . VAL A 1 192 ? -4.747 -3.142 9.186 1.00 97.06 192 VAL A O 1
ATOM 1530 N N . TYR A 1 193 ? -5.036 -1.017 9.860 1.00 96.69 193 TYR A N 1
ATOM 1531 C CA . TYR A 1 193 ? -4.879 -1.284 11.286 1.00 96.69 193 TYR A CA 1
ATOM 1532 C C . TYR A 1 193 ? -5.747 -0.345 12.127 1.00 96.69 193 TYR A C 1
ATOM 1534 O O . TYR A 1 193 ? -6.075 0.767 11.701 1.00 96.69 193 TYR A O 1
ATOM 1542 N N . SER A 1 194 ? -6.103 -0.795 13.333 1.00 94.12 194 SER A N 1
ATOM 1543 C CA . SER A 1 194 ? -6.903 -0.006 14.277 1.00 94.12 194 SER A CA 1
ATOM 1544 C C . SER A 1 194 ? -6.373 0.047 15.701 1.00 94.12 194 SER A C 1
ATOM 1546 O O . SER A 1 194 ? -6.913 0.789 16.515 1.00 94.12 194 SER A O 1
ATOM 1548 N N . ASN A 1 195 ? -5.353 -0.745 16.019 1.00 93.06 195 ASN A N 1
ATOM 1549 C CA . ASN A 1 195 ? -4.787 -0.899 17.354 1.00 93.06 195 ASN A CA 1
ATOM 1550 C C . ASN A 1 195 ? -3.265 -1.167 17.243 1.00 93.06 195 ASN A C 1
ATOM 1552 O O . ASN A 1 195 ? -2.766 -1.360 16.127 1.00 93.06 195 ASN A O 1
ATOM 1556 N N . PRO A 1 196 ? -2.510 -1.156 18.360 1.00 94.38 196 PRO A N 1
ATOM 1557 C CA . PRO A 1 196 ? -1.065 -1.388 18.334 1.00 94.38 196 PRO A CA 1
ATOM 1558 C C . PRO A 1 196 ? -0.659 -2.747 17.757 1.00 94.38 196 PRO A C 1
ATOM 1560 O O . PRO A 1 196 ? 0.289 -2.809 16.979 1.00 94.38 196 PRO A O 1
ATOM 1563 N N . ASP A 1 197 ? -1.395 -3.811 18.078 1.00 95.06 197 ASP A N 1
ATOM 1564 C CA . ASP A 1 197 ? -1.086 -5.163 17.600 1.00 95.06 197 ASP A CA 1
ATOM 1565 C C . ASP A 1 197 ? -1.245 -5.264 16.073 1.00 95.06 197 ASP A C 1
ATOM 1567 O O . ASP A 1 197 ? -0.403 -5.840 15.384 1.00 95.06 197 ASP A O 1
ATOM 1571 N N . GLY A 1 198 ? -2.280 -4.628 15.519 1.00 95.62 198 GLY A N 1
ATOM 1572 C CA . GLY A 1 198 ? -2.509 -4.538 14.081 1.00 95.62 198 GLY A CA 1
ATOM 1573 C C . GLY A 1 198 ? -1.467 -3.684 13.366 1.00 95.62 198 GLY A C 1
ATOM 1574 O O . GLY A 1 198 ? -1.059 -4.024 12.255 1.00 95.62 198 GLY A O 1
ATOM 1575 N N . PHE A 1 199 ? -0.996 -2.605 13.998 1.00 96.62 199 PHE A N 1
ATOM 1576 C CA . PHE A 1 199 ? 0.089 -1.794 13.446 1.00 96.62 199 PHE A CA 1
ATOM 1577 C C . PHE A 1 199 ? 1.401 -2.583 13.370 1.00 96.62 199 PHE A C 1
ATOM 1579 O O . PHE A 1 199 ? 2.042 -2.619 12.318 1.00 96.62 199 PHE A O 1
ATOM 1586 N N . GLU A 1 200 ? 1.773 -3.253 14.463 1.00 97.31 200 GLU A N 1
ATOM 1587 C CA . GLU A 1 200 ? 2.950 -4.125 14.526 1.00 97.31 200 GLU A CA 1
ATOM 1588 C C . GLU A 1 200 ? 2.859 -5.243 13.482 1.00 97.31 200 GLU A C 1
ATOM 1590 O O . GLU A 1 200 ? 3.800 -5.448 12.715 1.00 97.31 200 GLU A O 1
ATOM 1595 N N . TYR A 1 201 ? 1.695 -5.890 13.358 1.00 97.50 201 TYR A N 1
ATOM 1596 C CA . TYR A 1 201 ? 1.452 -6.894 12.324 1.00 97.50 201 TYR A CA 1
ATOM 1597 C C . TYR A 1 201 ? 1.682 -6.352 10.908 1.00 97.50 201 TYR A C 1
ATOM 1599 O O . TYR A 1 201 ? 2.359 -7.001 10.106 1.00 97.50 201 TYR A O 1
ATOM 1607 N N . VAL A 1 202 ? 1.131 -5.175 10.586 1.00 97.00 202 VAL A N 1
ATOM 1608 C CA . VAL A 1 202 ? 1.306 -4.541 9.273 1.00 97.00 202 VAL A CA 1
ATOM 1609 C C . VAL A 1 202 ? 2.781 -4.246 9.018 1.00 97.00 202 VAL A C 1
ATOM 1611 O O . VAL A 1 202 ? 3.300 -4.596 7.955 1.00 97.00 202 VAL A O 1
ATOM 1614 N N . ARG A 1 203 ? 3.472 -3.640 9.989 1.00 95.38 203 ARG A N 1
ATOM 1615 C CA . ARG A 1 203 ? 4.889 -3.285 9.868 1.00 95.38 203 ARG A CA 1
ATOM 1616 C C . ARG A 1 203 ? 5.755 -4.521 9.630 1.00 95.38 203 ARG A C 1
ATOM 1618 O O . ARG A 1 203 ? 6.500 -4.554 8.651 1.00 95.38 203 ARG A O 1
ATOM 1625 N N . ASP A 1 204 ? 5.602 -5.546 10.463 1.00 94.81 204 ASP A N 1
ATOM 1626 C CA . ASP A 1 204 ? 6.374 -6.788 10.382 1.00 94.81 204 ASP A CA 1
ATOM 1627 C C . ASP A 1 204 ? 6.089 -7.551 9.082 1.00 94.81 204 ASP A C 1
ATOM 1629 O O . ASP A 1 204 ? 6.996 -8.097 8.449 1.00 94.81 204 ASP A O 1
ATOM 1633 N N . SER A 1 205 ? 4.828 -7.580 8.646 1.00 94.00 205 SER A N 1
ATOM 1634 C CA . SER A 1 205 ? 4.416 -8.240 7.404 1.00 94.00 205 SER A CA 1
ATOM 1635 C C . SER A 1 205 ? 4.999 -7.555 6.171 1.00 94.00 205 SER A C 1
ATOM 1637 O O . SER A 1 205 ? 5.488 -8.225 5.255 1.00 94.00 205 SER A O 1
ATOM 1639 N N . LEU A 1 206 ? 5.000 -6.220 6.148 1.00 90.81 206 LEU A N 1
ATOM 1640 C CA . LEU A 1 206 ? 5.628 -5.451 5.079 1.00 90.81 206 LEU A CA 1
ATOM 1641 C C . LEU A 1 206 ? 7.147 -5.635 5.081 1.00 90.81 206 LEU A C 1
ATOM 1643 O O . LEU A 1 206 ? 7.717 -5.872 4.019 1.00 90.81 206 LEU A O 1
ATOM 1647 N N . GLU A 1 207 ? 7.800 -5.604 6.245 1.00 86.75 207 GLU A N 1
ATOM 1648 C CA . GLU A 1 207 ? 9.245 -5.824 6.360 1.00 86.75 207 GLU A CA 1
ATOM 1649 C C . GLU A 1 207 ? 9.646 -7.217 5.856 1.00 86.75 207 GLU A C 1
ATOM 1651 O O . GLU A 1 207 ? 10.503 -7.334 4.979 1.00 86.75 207 GLU A O 1
ATOM 1656 N N . LYS A 1 208 ? 8.969 -8.278 6.314 1.00 86.44 208 LYS A N 1
ATOM 1657 C CA . LYS A 1 208 ? 9.198 -9.654 5.837 1.00 86.44 208 LYS A CA 1
ATOM 1658 C C . LYS A 1 208 ? 8.982 -9.787 4.331 1.00 86.44 208 LYS A C 1
ATOM 1660 O O . LYS A 1 208 ? 9.772 -10.434 3.639 1.00 86.44 208 LYS A O 1
ATOM 1665 N N . THR A 1 209 ? 7.922 -9.176 3.807 1.00 80.88 209 THR A N 1
ATOM 1666 C CA . THR A 1 209 ? 7.620 -9.217 2.371 1.00 80.88 209 THR A CA 1
ATOM 1667 C C . THR A 1 209 ? 8.680 -8.460 1.573 1.00 80.88 209 THR A C 1
ATOM 1669 O O . THR A 1 209 ? 9.134 -8.938 0.539 1.00 80.88 209 THR A O 1
ATOM 1672 N N . LEU A 1 210 ? 9.157 -7.315 2.059 1.00 71.62 210 LEU A N 1
ATOM 1673 C CA . LEU A 1 210 ? 10.231 -6.563 1.413 1.00 71.62 210 LEU A CA 1
ATOM 1674 C C . LEU A 1 210 ? 11.557 -7.338 1.429 1.00 71.62 210 LEU A C 1
ATOM 1676 O O . LEU A 1 210 ? 12.209 -7.423 0.390 1.00 71.62 210 LEU A O 1
ATOM 1680 N N . LEU A 1 211 ? 11.923 -7.944 2.564 1.00 67.00 211 LEU A N 1
ATOM 1681 C CA . LEU A 1 211 ? 13.178 -8.685 2.741 1.00 67.00 211 LEU A CA 1
ATOM 1682 C C . LEU A 1 211 ? 13.219 -10.003 1.957 1.00 67.00 211 LEU A C 1
ATOM 1684 O O . LEU A 1 211 ? 14.214 -10.284 1.296 1.00 67.00 211 LEU A O 1
ATOM 1688 N N . SER A 1 212 ? 12.136 -10.784 1.959 1.00 62.91 212 SER A N 1
ATOM 1689 C CA . SER A 1 212 ? 12.066 -12.064 1.226 1.00 62.91 212 SER A CA 1
ATOM 1690 C C . SER A 1 212 ? 12.214 -11.909 -0.292 1.00 62.91 212 SER A C 1
ATOM 1692 O O . SER A 1 212 ? 12.658 -12.834 -0.971 1.00 62.91 212 SER A O 1
ATOM 1694 N N . ASN A 1 213 ? 11.890 -10.731 -0.834 1.00 54.41 213 ASN A N 1
ATOM 1695 C CA . ASN A 1 213 ? 12.112 -10.423 -2.244 1.00 54.41 213 ASN A CA 1
ATOM 1696 C C . ASN A 1 213 ? 13.562 -10.007 -2.556 1.00 54.41 213 ASN A C 1
ATOM 1698 O O . ASN A 1 213 ? 13.970 -10.126 -3.703 1.00 54.41 213 ASN A O 1
ATOM 1702 N N . LEU A 1 214 ? 14.349 -9.552 -1.572 1.00 47.97 214 LEU A N 1
ATOM 1703 C CA . LEU A 1 214 ? 15.767 -9.216 -1.768 1.00 47.97 214 LEU A CA 1
ATOM 1704 C C . LEU A 1 214 ? 16.672 -10.455 -1.884 1.00 47.97 214 LEU A C 1
ATOM 1706 O O . LEU A 1 214 ? 17.745 -10.357 -2.468 1.00 47.97 214 LEU A O 1
ATOM 1710 N N . GLU A 1 215 ? 16.265 -11.602 -1.335 1.00 49.03 215 GLU A N 1
ATOM 1711 C CA . GLU A 1 215 ? 17.062 -12.842 -1.337 1.00 49.03 215 GLU A CA 1
ATOM 1712 C C . GLU A 1 215 ? 16.944 -13.654 -2.645 1.00 49.03 215 GLU A C 1
ATOM 1714 O O . GLU A 1 215 ? 17.654 -14.641 -2.829 1.00 49.03 215 GLU A O 1
ATOM 1719 N N . GLN A 1 216 ? 16.055 -13.262 -3.566 1.00 51.75 216 GLN A N 1
ATOM 1720 C CA . GLN A 1 216 ? 15.926 -13.888 -4.885 1.00 51.75 216 GLN A CA 1
ATOM 1721 C C . GLN A 1 216 ? 16.737 -13.081 -5.910 1.00 51.75 216 GLN A C 1
ATOM 1723 O O . GLN A 1 216 ? 16.240 -12.085 -6.425 1.00 51.75 216 GLN A O 1
ATOM 1728 N N . ASP A 1 217 ? 17.957 -13.541 -6.218 1.00 39.75 217 ASP A N 1
ATOM 1729 C CA . ASP A 1 217 ? 19.004 -12.886 -7.040 1.00 39.75 217 ASP A CA 1
ATOM 1730 C C . ASP A 1 217 ? 18.567 -12.253 -8.390 1.00 39.75 217 ASP A C 1
ATOM 1732 O O . ASP A 1 217 ? 19.312 -11.454 -8.949 1.00 39.75 217 ASP A O 1
ATOM 1736 N N . ASP A 1 218 ? 17.364 -12.537 -8.904 1.00 41.12 218 ASP A N 1
ATOM 1737 C CA . ASP A 1 218 ? 16.870 -12.074 -10.215 1.00 41.12 218 ASP A CA 1
ATOM 1738 C C . ASP A 1 218 ? 15.539 -11.292 -10.169 1.00 41.12 218 ASP A C 1
ATOM 1740 O O . ASP A 1 218 ? 14.961 -10.974 -11.213 1.00 41.12 218 ASP A O 1
ATOM 1744 N N . ARG A 1 219 ? 14.995 -10.980 -8.984 1.00 43.28 219 ARG A N 1
ATOM 1745 C CA . ARG A 1 219 ? 13.727 -10.238 -8.862 1.00 43.28 219 ARG A CA 1
ATOM 1746 C C . ARG A 1 219 ? 13.942 -8.978 -8.046 1.00 43.28 219 ARG A C 1
ATOM 1748 O O . ARG A 1 219 ? 14.240 -9.042 -6.861 1.00 43.28 219 ARG A O 1
ATOM 1755 N N . LEU A 1 220 ? 13.779 -7.816 -8.684 1.00 40.50 220 LEU A N 1
ATOM 1756 C CA . LEU A 1 220 ? 13.787 -6.557 -7.947 1.00 40.50 220 LEU A CA 1
ATOM 1757 C C . LEU A 1 220 ? 12.724 -6.595 -6.834 1.00 40.50 220 LEU A C 1
ATOM 1759 O O . LEU A 1 220 ? 11.652 -7.182 -7.017 1.00 40.50 220 LEU A O 1
ATOM 1763 N N . PRO A 1 221 ? 13.025 -5.980 -5.682 1.00 41.16 221 PRO A N 1
ATOM 1764 C CA . PRO A 1 221 ? 12.226 -6.112 -4.479 1.00 41.16 221 PRO A CA 1
ATOM 1765 C C . PRO A 1 221 ? 10.800 -5.585 -4.666 1.00 41.16 221 PRO A C 1
ATOM 1767 O O . PRO A 1 221 ? 10.516 -4.763 -5.539 1.00 41.16 221 PRO A O 1
ATOM 1770 N N . PHE A 1 222 ? 9.917 -5.964 -3.742 1.00 50.19 222 PHE A N 1
ATOM 1771 C CA . PHE A 1 222 ? 8.561 -5.424 -3.548 1.00 50.19 222 PHE A CA 1
ATOM 1772 C C . PHE A 1 222 ? 8.476 -3.880 -3.453 1.00 50.19 222 PHE A C 1
ATOM 1774 O O . PHE A 1 222 ? 7.390 -3.323 -3.337 1.00 50.19 222 PHE A O 1
ATOM 1781 N N . GLN A 1 223 ? 9.610 -3.176 -3.549 1.00 53.41 223 GLN A N 1
ATOM 1782 C CA . GLN A 1 223 ? 9.759 -1.724 -3.674 1.00 53.41 223 GLN A CA 1
ATOM 1783 C C . GLN A 1 223 ? 8.930 -1.108 -4.816 1.00 53.41 223 GLN A C 1
ATOM 1785 O O . GLN A 1 223 ? 8.714 0.102 -4.823 1.00 53.41 223 GLN A O 1
ATOM 1790 N N . GLY A 1 224 ? 8.435 -1.917 -5.756 1.00 62.62 224 GLY A N 1
ATOM 1791 C CA . GLY A 1 224 ? 7.548 -1.480 -6.832 1.00 62.62 224 GLY A CA 1
ATOM 1792 C C . GLY A 1 224 ? 6.050 -1.521 -6.515 1.00 62.62 224 GLY A C 1
ATOM 1793 O O . GLY A 1 224 ? 5.328 -0.736 -7.132 1.00 62.62 224 GLY A O 1
ATOM 1794 N N . LEU A 1 225 ? 5.572 -2.327 -5.551 1.00 79.62 225 LEU A N 1
ATOM 1795 C CA . LEU A 1 225 ? 4.129 -2.464 -5.322 1.00 79.62 225 LEU A CA 1
ATOM 1796 C C . LEU A 1 225 ? 3.548 -1.160 -4.737 1.00 79.62 225 LEU A C 1
ATOM 1798 O O . LEU A 1 225 ? 4.040 -0.673 -3.716 1.00 79.62 225 LEU A O 1
ATOM 1802 N N . PRO A 1 226 ? 2.525 -0.568 -5.368 1.00 87.50 226 PRO A N 1
ATOM 1803 C CA . PRO A 1 226 ? 1.738 0.521 -4.799 1.00 87.50 226 PRO A CA 1
ATOM 1804 C C . PRO A 1 226 ? 1.058 0.082 -3.501 1.00 87.50 226 PRO A C 1
ATOM 1806 O O . PRO A 1 226 ? 0.344 -0.916 -3.468 1.00 87.50 226 PRO A O 1
ATOM 1809 N N . ILE A 1 227 ? 1.292 0.829 -2.427 1.00 92.00 227 ILE A N 1
ATOM 1810 C CA . ILE A 1 227 ? 0.716 0.574 -1.102 1.00 92.00 227 ILE A CA 1
ATOM 1811 C C . ILE A 1 227 ? -0.116 1.797 -0.721 1.00 92.00 227 ILE A C 1
ATOM 1813 O O . ILE A 1 227 ? 0.261 2.905 -1.092 1.00 92.00 227 ILE A O 1
ATOM 1817 N N . VAL A 1 228 ? -1.200 1.612 0.029 1.00 96.19 228 VAL A N 1
ATOM 1818 C CA . VAL A 1 228 ? -1.870 2.668 0.804 1.00 96.19 228 VAL A CA 1
ATOM 1819 C C . VAL A 1 228 ? -2.051 2.154 2.231 1.00 96.19 228 VAL A C 1
ATOM 1821 O O . VAL A 1 228 ? -2.486 1.018 2.430 1.00 96.19 228 VAL A O 1
ATOM 1824 N N . ILE A 1 229 ? -1.688 2.972 3.219 1.00 96.88 229 ILE A N 1
ATOM 1825 C CA . ILE A 1 229 ? -1.837 2.643 4.641 1.00 96.88 229 ILE A CA 1
ATOM 1826 C C . ILE A 1 229 ? -3.065 3.370 5.192 1.00 96.88 229 ILE A C 1
ATOM 1828 O O . ILE A 1 229 ? -3.185 4.585 5.045 1.00 96.88 229 ILE A O 1
ATOM 1832 N N . LEU A 1 230 ? -3.965 2.629 5.836 1.00 96.38 230 LEU A N 1
ATOM 1833 C CA . LEU A 1 230 ? -5.196 3.130 6.434 1.00 96.38 230 LEU A CA 1
ATOM 1834 C C . LEU A 1 230 ? -5.147 2.935 7.951 1.00 96.38 230 LEU A C 1
ATOM 1836 O O . LEU A 1 230 ? -5.065 1.803 8.433 1.00 96.38 230 LEU A O 1
ATOM 1840 N N . PHE A 1 231 ? -5.255 4.036 8.694 1.00 95.00 231 PHE A N 1
ATOM 1841 C CA . PHE A 1 231 ? -5.457 4.002 10.139 1.00 95.00 231 PHE A CA 1
ATOM 1842 C C . PHE A 1 231 ? -6.931 4.231 10.462 1.00 95.00 231 PHE A C 1
ATOM 1844 O O . PHE A 1 231 ? -7.482 5.299 10.186 1.00 95.00 231 PHE A O 1
ATOM 1851 N N . VAL A 1 232 ? -7.575 3.221 11.043 1.00 90.44 232 VAL A N 1
ATOM 1852 C CA . VAL A 1 232 ? -8.999 3.240 11.385 1.00 90.44 232 VAL A CA 1
ATOM 1853 C C . VAL A 1 232 ? -9.138 3.223 12.893 1.00 90.44 232 VAL A C 1
ATOM 1855 O O . VAL A 1 232 ? -8.741 2.266 13.535 1.00 90.44 232 VAL A O 1
ATOM 1858 N N . VAL A 1 233 ? -9.723 4.257 13.487 1.00 81.50 233 VAL A N 1
ATOM 1859 C CA . VAL A 1 233 ? -9.795 4.341 14.952 1.00 81.50 233 VAL A CA 1
ATOM 1860 C C . VAL A 1 233 ? -10.661 3.243 15.537 1.00 81.50 233 VAL A C 1
ATOM 1862 O O . VAL A 1 233 ? -11.839 3.105 15.192 1.00 81.50 233 VAL A O 1
ATOM 1865 N N . ASP A 1 234 ? -10.099 2.540 16.514 1.00 79.50 234 ASP A N 1
ATOM 1866 C CA . ASP A 1 234 ? -10.893 1.790 17.466 1.00 79.50 234 ASP A CA 1
ATOM 1867 C C . ASP A 1 234 ? -11.361 2.700 18.614 1.00 79.50 234 ASP A C 1
ATOM 1869 O O . ASP A 1 234 ? -10.567 3.380 19.260 1.00 79.50 234 ASP A O 1
ATOM 1873 N N . LEU A 1 235 ? -12.669 2.704 18.883 1.00 72.62 235 LEU A N 1
ATOM 1874 C CA . LEU A 1 235 ? -13.301 3.524 19.925 1.00 72.62 235 LEU A CA 1
ATOM 1875 C C . LEU A 1 235 ? -12.844 3.141 21.342 1.00 72.62 235 LEU A C 1
ATOM 1877 O O . LEU A 1 235 ? -13.114 3.875 22.293 1.00 72.62 235 LEU A O 1
ATOM 1881 N N . ALA A 1 236 ? -12.196 1.984 21.483 1.00 77.38 236 ALA A N 1
ATOM 1882 C CA . ALA A 1 236 ? -11.604 1.517 22.727 1.00 77.38 236 ALA A CA 1
ATOM 1883 C C . ALA A 1 236 ? -10.235 2.152 23.039 1.00 77.38 236 ALA A C 1
ATOM 1885 O O . ALA A 1 236 ? -9.778 2.038 24.177 1.00 77.38 236 ALA A O 1
ATOM 1886 N N . LEU A 1 237 ? -9.585 2.804 22.067 1.00 82.38 237 LEU A N 1
ATOM 1887 C CA . LEU A 1 237 ? -8.281 3.435 22.269 1.00 82.38 237 LEU A CA 1
ATOM 1888 C C . LEU A 1 237 ? -8.399 4.763 23.015 1.00 82.38 237 LEU A C 1
ATOM 1890 O O . LEU A 1 237 ? -9.341 5.538 22.821 1.00 82.38 237 LEU A O 1
ATOM 1894 N N . ASP A 1 238 ? -7.406 5.048 23.853 1.00 87.50 238 ASP A N 1
ATOM 1895 C CA . ASP A 1 238 ? -7.267 6.374 24.433 1.00 87.50 238 ASP A CA 1
ATOM 1896 C C . ASP A 1 238 ? -6.689 7.374 23.415 1.00 87.50 238 ASP A C 1
ATOM 1898 O O . ASP A 1 238 ? -6.164 7.019 22.358 1.00 87.50 238 ASP A O 1
ATOM 1902 N N . LYS A 1 239 ? -6.821 8.668 23.718 1.00 86.12 239 LYS A N 1
ATOM 1903 C CA . LYS A 1 239 ? -6.409 9.733 22.795 1.00 86.12 239 LYS A CA 1
ATOM 1904 C C . LYS A 1 239 ? -4.899 9.785 22.567 1.00 86.12 239 LYS A C 1
ATOM 1906 O O . LYS A 1 239 ? -4.483 10.219 21.493 1.00 86.12 239 LYS A O 1
ATOM 1911 N N . ASP A 1 240 ? -4.110 9.395 23.563 1.00 88.81 240 ASP A N 1
ATOM 1912 C CA . ASP A 1 240 ? -2.653 9.472 23.491 1.00 88.81 240 ASP A CA 1
ATOM 1913 C C . ASP A 1 240 ? -2.125 8.347 22.587 1.00 88.81 240 ASP A C 1
ATOM 1915 O O . ASP A 1 240 ? -1.314 8.601 21.695 1.00 88.81 240 ASP A O 1
ATOM 1919 N N . ASP A 1 241 ? -2.665 7.134 22.724 1.00 88.94 241 ASP A N 1
ATOM 1920 C CA . ASP A 1 241 ? -2.385 6.000 21.845 1.00 88.94 241 ASP A CA 1
ATOM 1921 C C . ASP A 1 241 ? -2.899 6.231 20.425 1.00 88.94 241 ASP A C 1
ATOM 1923 O O . ASP A 1 241 ? -2.197 5.902 19.470 1.00 88.94 241 ASP A O 1
ATOM 1927 N N . MET A 1 242 ? -4.074 6.847 20.254 1.00 89.50 242 MET A N 1
ATOM 1928 C CA . MET A 1 242 ? -4.563 7.236 18.927 1.00 89.50 242 MET A CA 1
ATOM 1929 C C . MET A 1 242 ? -3.592 8.185 18.215 1.00 89.50 242 MET A C 1
ATOM 1931 O O . MET A 1 242 ? -3.279 7.978 17.043 1.00 89.50 242 MET A O 1
ATOM 1935 N N . MET A 1 243 ? -3.105 9.216 18.913 1.00 90.88 243 MET A N 1
ATOM 1936 C CA . MET A 1 243 ? -2.157 10.177 18.344 1.00 90.88 243 MET A CA 1
ATOM 1937 C C . MET A 1 243 ? -0.825 9.502 18.008 1.00 90.88 243 MET A C 1
ATOM 1939 O O . MET A 1 243 ? -0.309 9.674 16.904 1.00 90.88 243 MET A O 1
ATOM 1943 N N . ARG A 1 244 ? -0.306 8.680 18.926 1.00 93.19 244 ARG A N 1
ATOM 1944 C CA . ARG A 1 244 ? 0.940 7.934 18.731 1.00 93.19 244 ARG A CA 1
ATOM 1945 C C . ARG A 1 244 ? 0.859 6.982 17.536 1.00 93.19 244 ARG A C 1
ATOM 1947 O O . ARG A 1 244 ? 1.758 6.984 16.702 1.00 93.19 244 ARG A O 1
ATOM 1954 N N . LEU A 1 245 ? -0.219 6.207 17.416 1.00 93.81 245 LEU A N 1
ATOM 1955 C CA . LEU A 1 245 ? -0.425 5.277 16.300 1.00 93.81 245 LEU A CA 1
ATOM 1956 C C . LEU A 1 245 ? -0.589 5.990 14.956 1.00 93.81 245 LEU A C 1
ATOM 1958 O O . LEU A 1 245 ? -0.125 5.479 13.935 1.00 93.81 245 LEU A O 1
ATOM 1962 N N . GLY A 1 246 ? -1.225 7.163 14.945 1.00 93.88 246 GLY A N 1
ATOM 1963 C CA . GLY A 1 246 ? -1.296 8.008 13.756 1.00 93.88 246 GLY A CA 1
ATOM 1964 C C . GLY A 1 246 ? 0.090 8.483 13.309 1.00 93.88 246 GLY A C 1
ATOM 1965 O O . GLY A 1 246 ? 0.433 8.374 12.132 1.00 93.88 246 GLY A O 1
ATOM 1966 N N . GLU A 1 247 ? 0.925 8.944 14.247 1.00 95.00 247 GLU A N 1
ATOM 1967 C CA . GLU A 1 247 ? 2.306 9.356 13.958 1.00 95.00 247 GLU A CA 1
ATOM 1968 C C . GLU A 1 247 ? 3.180 8.186 13.483 1.00 95.00 247 GLU A C 1
ATOM 1970 O O . GLU A 1 247 ? 3.922 8.320 12.508 1.00 95.00 247 GLU A O 1
ATOM 1975 N N . GLU A 1 248 ? 3.094 7.026 14.137 1.00 95.81 248 GLU A N 1
ATOM 1976 C CA . GLU A 1 248 ? 3.823 5.816 13.744 1.00 95.81 248 GLU A CA 1
ATOM 1977 C C . GLU A 1 248 ? 3.406 5.332 12.342 1.00 95.81 248 GLU A C 1
ATOM 1979 O O . GLU A 1 248 ? 4.270 5.026 11.515 1.00 95.81 248 GLU A O 1
ATOM 1984 N N . GLY A 1 249 ? 2.106 5.361 12.034 1.00 95.62 249 GLY A N 1
ATOM 1985 C CA . GLY A 1 249 ? 1.564 5.080 10.704 1.00 95.62 249 GLY A CA 1
ATOM 1986 C C . GLY A 1 249 ? 2.077 6.016 9.622 1.00 95.62 249 GLY A C 1
ATOM 1987 O O . GLY A 1 249 ? 2.557 5.561 8.581 1.00 95.62 249 GLY A O 1
ATOM 1988 N N . GLN A 1 250 ? 2.035 7.324 9.880 1.00 95.19 250 GLN A N 1
ATOM 1989 C CA . GLN A 1 250 ? 2.554 8.328 8.954 1.00 95.19 250 GLN A CA 1
ATOM 1990 C C . GLN A 1 250 ? 4.063 8.158 8.727 1.00 95.19 250 GLN A C 1
ATOM 1992 O O . GLN A 1 250 ? 4.527 8.250 7.591 1.00 95.19 250 GLN A O 1
ATOM 1997 N N . ASN A 1 251 ? 4.837 7.862 9.776 1.00 94.00 251 ASN A N 1
ATOM 1998 C CA . ASN A 1 251 ? 6.277 7.614 9.661 1.00 94.00 251 ASN A CA 1
ATOM 1999 C C . ASN A 1 251 ? 6.587 6.361 8.825 1.00 94.00 251 ASN A C 1
ATOM 2001 O O . ASN A 1 251 ? 7.531 6.364 8.025 1.00 94.00 251 ASN A O 1
ATOM 2005 N N . LEU A 1 252 ? 5.792 5.296 8.981 1.00 92.25 252 LEU A N 1
ATOM 2006 C CA . LEU A 1 252 ? 5.899 4.097 8.151 1.00 92.25 252 LEU A CA 1
ATOM 2007 C C . LEU A 1 252 ? 5.579 4.417 6.685 1.00 92.25 252 LEU A C 1
ATOM 2009 O O . LEU A 1 252 ? 6.343 4.043 5.793 1.00 92.25 252 LEU A O 1
ATOM 2013 N N . ALA A 1 253 ? 4.505 5.167 6.434 1.00 88.44 253 ALA A N 1
ATOM 2014 C CA . ALA A 1 253 ? 4.107 5.569 5.089 1.00 88.44 253 ALA A CA 1
ATOM 2015 C C . ALA A 1 253 ? 5.155 6.456 4.399 1.00 88.44 253 ALA A C 1
ATOM 2017 O O . ALA A 1 253 ? 5.499 6.229 3.237 1.00 88.44 253 ALA A O 1
ATOM 2018 N N . ASP A 1 254 ? 5.733 7.413 5.129 1.00 85.50 254 ASP A N 1
ATOM 2019 C CA . ASP A 1 254 ? 6.824 8.264 4.649 1.00 85.50 254 ASP A CA 1
ATOM 2020 C C . ASP A 1 254 ? 8.054 7.431 4.262 1.00 85.50 254 ASP A C 1
ATOM 2022 O O . ASP A 1 254 ? 8.660 7.663 3.209 1.00 85.50 254 ASP A O 1
ATOM 2026 N N . SER A 1 255 ? 8.392 6.430 5.082 1.00 83.50 255 SER A N 1
ATOM 2027 C CA . SER A 1 255 ? 9.521 5.524 4.843 1.00 83.50 255 SER A CA 1
ATOM 2028 C C . SER A 1 255 ? 9.308 4.662 3.594 1.00 83.50 255 SER A C 1
ATOM 2030 O O . SER A 1 255 ? 10.237 4.479 2.805 1.00 83.50 255 SER A O 1
ATOM 2032 N N . LEU A 1 256 ? 8.080 4.181 3.378 1.00 80.81 256 LEU A N 1
ATOM 2033 C CA . LEU A 1 256 ? 7.693 3.360 2.223 1.00 80.81 256 LEU A CA 1
ATOM 2034 C C . LEU A 1 256 ? 7.300 4.179 0.983 1.00 80.81 256 LEU A C 1
ATOM 2036 O O . LEU A 1 256 ? 7.109 3.620 -0.099 1.00 80.81 256 LEU A O 1
ATOM 2040 N N . GLN A 1 257 ? 7.212 5.504 1.119 1.00 80.62 257 GLN A N 1
ATOM 2041 C CA . GLN A 1 257 ? 6.745 6.430 0.087 1.00 80.62 257 GLN A CA 1
ATOM 2042 C C . GLN A 1 257 ? 5.350 6.081 -0.448 1.00 80.62 257 GLN A C 1
ATOM 2044 O O . GLN A 1 257 ? 5.102 6.142 -1.657 1.00 80.62 257 GLN A O 1
ATOM 2049 N N . CYS A 1 258 ? 4.448 5.705 0.453 1.00 87.31 258 CYS A N 1
ATOM 2050 C CA . CYS A 1 258 ? 3.052 5.444 0.141 1.00 87.31 258 CYS A CA 1
ATOM 2051 C C . CYS A 1 258 ? 2.124 6.489 0.774 1.00 87.31 258 CYS A C 1
ATOM 2053 O O . CYS A 1 258 ? 2.525 7.213 1.688 1.00 87.31 258 CYS A O 1
ATOM 2055 N N . PRO A 1 259 ? 0.887 6.611 0.276 1.00 93.12 259 PRO A N 1
ATOM 2056 C CA . PRO A 1 259 ? -0.124 7.422 0.925 1.00 93.12 259 PRO A CA 1
ATOM 2057 C C . PRO A 1 259 ? -0.550 6.839 2.280 1.00 93.12 259 PRO A C 1
ATOM 2059 O O . PRO A 1 259 ? -0.628 5.619 2.456 1.00 93.12 259 PRO A O 1
ATOM 2062 N N . PHE A 1 260 ? -0.846 7.738 3.217 1.00 95.19 260 PHE A N 1
ATOM 2063 C CA . PHE A 1 260 ? -1.415 7.440 4.527 1.00 95.19 260 PHE A CA 1
ATOM 2064 C C . PHE A 1 260 ? -2.778 8.117 4.642 1.00 95.19 260 PHE A C 1
ATOM 2066 O O . PHE A 1 260 ? -2.898 9.312 4.360 1.00 95.19 260 PHE A O 1
ATOM 2073 N N . ILE A 1 261 ? -3.793 7.362 5.057 1.00 94.50 261 ILE A N 1
ATOM 2074 C CA . ILE A 1 261 ? -5.142 7.869 5.285 1.00 94.50 261 ILE A CA 1
ATOM 2075 C C . ILE A 1 261 ? -5.503 7.654 6.749 1.00 94.50 261 ILE A C 1
ATOM 2077 O O . ILE A 1 261 ? -5.750 6.531 7.190 1.00 94.50 261 ILE A O 1
ATOM 2081 N N . ASP A 1 262 ? -5.578 8.761 7.482 1.00 90.56 262 ASP A N 1
ATOM 2082 C CA . ASP A 1 262 ? -6.061 8.774 8.854 1.00 90.56 262 ASP A CA 1
ATOM 2083 C C . ASP A 1 262 ? -7.582 8.972 8.891 1.00 90.56 262 ASP A C 1
ATOM 2085 O O . ASP A 1 262 ? -8.103 10.071 8.664 1.00 90.56 262 ASP A O 1
ATOM 2089 N N . VAL A 1 263 ? -8.307 7.894 9.185 1.00 84.12 263 VAL A N 1
ATOM 2090 C CA . VAL A 1 263 ? -9.771 7.897 9.290 1.00 84.12 263 VAL A CA 1
ATOM 2091 C C . VAL A 1 263 ? -10.233 8.510 10.619 1.00 84.12 263 VAL A C 1
ATOM 2093 O O . VAL A 1 263 ? -11.382 8.938 10.710 1.00 84.12 263 VAL A O 1
ATOM 2096 N N . SER A 1 264 ? -9.350 8.654 11.621 1.00 71.50 264 SER A N 1
ATOM 2097 C CA . SER A 1 264 ? -9.663 9.300 12.912 1.00 71.50 264 SER A CA 1
ATOM 2098 C C . SER A 1 264 ? -10.182 10.724 12.763 1.00 71.50 264 SER A C 1
ATOM 2100 O O . SER A 1 264 ? -11.008 11.191 13.546 1.00 71.50 264 SER A O 1
ATOM 2102 N N . THR A 1 265 ? -9.693 11.407 11.732 1.00 62.28 265 THR A N 1
ATOM 2103 C CA . THR A 1 265 ? -9.935 12.827 11.494 1.00 62.28 265 THR A CA 1
ATOM 2104 C C . THR A 1 265 ? -11.220 13.094 10.712 1.00 62.28 265 THR A C 1
ATOM 2106 O O . THR A 1 265 ? -11.639 14.247 10.599 1.00 62.28 265 THR A O 1
ATOM 2109 N N . LYS A 1 266 ? -11.864 12.049 10.174 1.00 62.72 266 LYS A N 1
ATOM 2110 C CA . LYS A 1 266 ? -13.025 12.169 9.287 1.00 62.72 266 LYS A CA 1
ATOM 2111 C C . LYS A 1 266 ? -14.306 11.900 10.077 1.00 62.72 266 LYS A C 1
ATOM 2113 O O . LYS A 1 266 ? -14.534 10.794 10.558 1.00 62.72 266 LYS A O 1
ATOM 2118 N N . GLU A 1 267 ? -15.156 12.920 10.215 1.00 54.88 267 GLU A N 1
ATOM 2119 C CA . GLU A 1 267 ? -16.460 12.796 10.880 1.00 54.88 267 GLU A CA 1
ATOM 2120 C C . GLU A 1 267 ? -17.336 11.755 10.161 1.00 54.88 267 GLU A C 1
ATOM 2122 O O . GLU A 1 267 ? -17.849 11.989 9.066 1.00 54.88 267 GLU A O 1
ATOM 2127 N N . ASN A 1 268 ? -17.523 10.588 10.782 1.00 54.41 268 ASN A N 1
ATOM 2128 C CA . ASN A 1 268 ? -18.346 9.515 10.232 1.00 54.41 268 ASN A CA 1
ATOM 2129 C C . ASN A 1 268 ? -19.800 9.666 10.700 1.00 54.41 268 ASN A C 1
ATOM 2131 O O . ASN A 1 268 ? -20.184 9.199 11.772 1.00 54.41 268 ASN A O 1
ATOM 2135 N N . ALA A 1 269 ? -20.636 10.306 9.878 1.00 53.25 269 ALA A N 1
ATOM 2136 C CA . ALA A 1 269 ? -22.061 10.503 10.168 1.00 53.25 269 ALA A CA 1
ATOM 2137 C C . ALA A 1 269 ? -22.873 9.189 10.233 1.00 53.25 269 ALA A C 1
ATOM 2139 O O . ALA A 1 269 ? -23.981 9.171 10.765 1.00 53.25 269 ALA A O 1
ATOM 2140 N N . THR A 1 270 ? -22.341 8.091 9.685 1.00 58.09 270 THR A N 1
ATOM 2141 C CA . THR A 1 270 ? -23.048 6.813 9.495 1.00 58.09 270 THR A CA 1
ATOM 2142 C C . THR A 1 270 ? -22.700 5.741 10.531 1.00 58.09 270 THR A C 1
ATOM 2144 O O . THR A 1 270 ? -23.297 4.668 10.503 1.00 58.09 270 THR A O 1
ATOM 2147 N N . GLY A 1 271 ? -21.745 5.992 11.438 1.00 63.09 271 GLY A N 1
ATOM 2148 C CA . GLY A 1 271 ? -21.308 5.029 12.462 1.00 63.09 271 GLY A CA 1
ATOM 2149 C C . GLY A 1 271 ? -20.573 3.786 11.934 1.00 63.09 271 GLY A C 1
ATOM 2150 O O . GLY A 1 271 ? -20.124 2.969 12.733 1.00 63.09 271 GLY A O 1
ATOM 2151 N N . LYS A 1 272 ? -20.421 3.639 10.611 1.00 70.94 272 LYS A N 1
ATOM 2152 C CA . LYS A 1 272 ? -19.557 2.627 9.991 1.00 70.94 272 LYS A CA 1
ATOM 2153 C C . LYS A 1 272 ? -18.103 3.091 10.023 1.00 70.94 272 LYS A C 1
ATOM 2155 O O . LYS A 1 272 ? -17.848 4.271 9.815 1.00 70.94 272 LYS A O 1
ATOM 2160 N N . ARG A 1 273 ? -17.153 2.171 10.221 1.00 79.44 273 ARG A N 1
ATOM 2161 C CA . ARG A 1 273 ? -15.709 2.466 10.153 1.00 79.44 273 ARG A CA 1
ATOM 2162 C C . ARG A 1 273 ? -15.249 2.800 8.727 1.00 79.44 273 ARG A C 1
ATOM 2164 O O . ARG A 1 273 ? -14.488 3.747 8.549 1.00 79.44 273 ARG A O 1
ATOM 2171 N N . PHE A 1 274 ? -15.783 2.101 7.724 1.00 88.00 274 PHE A N 1
ATOM 2172 C CA . PHE A 1 274 ? -15.536 2.351 6.300 1.00 88.00 274 PHE A CA 1
ATOM 2173 C C . PHE A 1 274 ? -16.778 2.942 5.618 1.00 88.00 274 PHE A C 1
ATOM 2175 O O . PHE A 1 274 ? -17.911 2.614 5.973 1.00 88.00 274 PHE A O 1
ATOM 2182 N N . ASN A 1 275 ? -16.575 3.847 4.660 1.00 86.38 275 ASN A N 1
ATOM 2183 C CA . ASN A 1 275 ? -17.652 4.469 3.889 1.00 86.38 275 ASN A CA 1
ATOM 2184 C C . ASN A 1 275 ? -17.218 4.703 2.434 1.00 86.38 275 ASN A C 1
ATOM 2186 O O . ASN A 1 275 ? -16.024 4.736 2.142 1.00 86.38 275 ASN A O 1
ATOM 2190 N N . ALA A 1 276 ? -18.187 4.938 1.546 1.00 88.62 276 ALA A N 1
ATOM 2191 C CA . ALA A 1 276 ? -17.955 5.147 0.115 1.00 88.62 276 ALA A CA 1
ATOM 2192 C C . ALA A 1 276 ? -16.899 6.223 -0.205 1.00 88.62 276 ALA A C 1
ATOM 2194 O O . ALA A 1 276 ? -16.084 6.037 -1.102 1.00 88.62 276 ALA A O 1
ATOM 2195 N N . SER A 1 277 ? -16.883 7.331 0.546 1.00 88.62 277 SER A N 1
ATOM 2196 C CA . SER A 1 277 ? -15.925 8.428 0.342 1.00 88.62 277 SER A CA 1
ATOM 2197 C C . SER A 1 277 ? -14.493 7.990 0.654 1.00 88.62 277 SER A C 1
ATOM 2199 O O . SER A 1 277 ? -13.573 8.260 -0.113 1.00 88.62 277 SER A O 1
ATOM 2201 N N . LEU A 1 278 ? -14.309 7.256 1.756 1.00 90.12 278 LEU A N 1
ATOM 2202 C CA . LEU A 1 278 ? -13.016 6.690 2.132 1.00 90.12 278 LEU A CA 1
ATOM 2203 C C . LEU A 1 278 ? -12.526 5.671 1.098 1.00 90.12 278 LEU A C 1
ATOM 2205 O O . LEU A 1 278 ? -11.352 5.701 0.739 1.00 90.12 278 LEU A O 1
ATOM 2209 N N . ILE A 1 279 ? -13.413 4.794 0.620 1.00 92.25 279 ILE A N 1
ATOM 2210 C CA . ILE A 1 279 ? -13.075 3.800 -0.406 1.00 92.25 279 ILE A CA 1
ATOM 2211 C C . ILE A 1 279 ? -12.642 4.487 -1.705 1.00 92.25 279 ILE A C 1
ATOM 2213 O O . ILE A 1 279 ? -11.583 4.159 -2.238 1.00 92.25 279 ILE A O 1
ATOM 2217 N N . ALA A 1 280 ? -13.404 5.484 -2.164 1.00 91.00 280 ALA A N 1
ATOM 2218 C CA . ALA A 1 280 ? -13.078 6.249 -3.364 1.00 91.00 280 ALA A CA 1
ATOM 2219 C C . ALA A 1 280 ? -11.719 6.959 -3.245 1.00 91.00 280 ALA A C 1
ATOM 2221 O O . ALA A 1 280 ? -10.911 6.921 -4.171 1.00 91.00 280 ALA A O 1
ATOM 2222 N N . GLU A 1 281 ? -11.428 7.563 -2.091 1.00 92.56 281 GLU A N 1
ATOM 2223 C CA . GLU A 1 281 ? -10.135 8.200 -1.835 1.00 92.56 281 GLU A CA 1
ATOM 2224 C C . GLU A 1 281 ? -8.983 7.189 -1.808 1.00 92.56 281 GLU A C 1
ATOM 2226 O O . GLU A 1 281 ? -7.952 7.424 -2.440 1.00 92.56 281 GLU A O 1
ATOM 2231 N N . ALA A 1 282 ? -9.147 6.061 -1.111 1.00 94.38 282 ALA A N 1
ATOM 2232 C CA . ALA A 1 282 ? -8.114 5.035 -0.996 1.00 94.38 282 ALA A CA 1
ATOM 2233 C C . ALA A 1 282 ? -7.788 4.398 -2.353 1.00 94.38 282 ALA A C 1
ATOM 2235 O O . ALA A 1 282 ? -6.616 4.281 -2.719 1.00 94.38 282 ALA A O 1
ATOM 2236 N N . LEU A 1 283 ? -8.815 4.033 -3.126 1.00 93.00 283 LEU A N 1
ATOM 2237 C CA . LEU A 1 283 ? -8.649 3.479 -4.468 1.00 93.00 283 LEU A CA 1
ATOM 2238 C C . LEU A 1 283 ? -8.065 4.511 -5.434 1.00 93.00 283 LEU A C 1
ATOM 2240 O O . LEU A 1 283 ? -7.124 4.191 -6.156 1.00 93.00 283 LEU A O 1
ATOM 2244 N N . GLY A 1 284 ? -8.532 5.761 -5.394 1.00 90.69 284 GLY A N 1
ATOM 2245 C CA . GLY A 1 284 ? -7.968 6.844 -6.199 1.00 90.69 284 GLY A CA 1
ATOM 2246 C C . GLY A 1 284 ? -6.478 7.068 -5.918 1.00 90.69 284 GLY A C 1
ATOM 2247 O O . GLY A 1 284 ? -5.674 7.140 -6.847 1.00 90.69 284 GLY A O 1
ATOM 2248 N N . GLN A 1 285 ? -6.070 7.096 -4.644 1.00 92.44 285 GLN A N 1
ATOM 2249 C CA . GLN A 1 285 ? -4.656 7.216 -4.265 1.00 92.44 285 GLN A CA 1
ATOM 2250 C C . GLN A 1 285 ? -3.820 6.006 -4.705 1.00 92.44 285 GLN A C 1
ATOM 2252 O O . GLN A 1 285 ? -2.659 6.168 -5.102 1.00 92.44 285 GLN A O 1
ATOM 2257 N N . LEU A 1 286 ? -4.391 4.800 -4.665 1.00 91.75 286 LEU A N 1
ATOM 2258 C CA . LEU A 1 286 ? -3.722 3.590 -5.133 1.00 91.75 286 LEU A CA 1
ATOM 2259 C C . LEU A 1 286 ? -3.525 3.609 -6.649 1.00 91.75 286 LEU A C 1
ATOM 2261 O O . LEU A 1 286 ? -2.402 3.414 -7.109 1.00 91.75 286 LEU A O 1
ATOM 2265 N N . ILE A 1 287 ? -4.578 3.894 -7.416 1.00 87.00 287 ILE A N 1
ATOM 2266 C CA . ILE A 1 287 ? -4.530 4.004 -8.878 1.00 87.00 287 ILE A CA 1
ATOM 2267 C C . ILE A 1 287 ? -3.577 5.119 -9.300 1.00 87.00 287 ILE A C 1
ATOM 2269 O O . ILE A 1 287 ? -2.721 4.907 -10.157 1.00 87.00 287 ILE A O 1
ATOM 2273 N N . GLN A 1 288 ? -3.611 6.274 -8.634 1.00 84.88 288 GLN A N 1
ATOM 2274 C CA . GLN A 1 288 ? -2.636 7.335 -8.868 1.00 84.88 288 GLN A CA 1
ATOM 2275 C C . GLN A 1 288 ? -1.205 6.865 -8.574 1.00 84.88 288 GLN A C 1
ATOM 2277 O O . GLN A 1 288 ? -0.284 7.205 -9.313 1.00 84.88 288 GLN A O 1
ATOM 2282 N N . SER A 1 289 ? -0.999 6.064 -7.527 1.00 83.69 289 SER A N 1
ATOM 2283 C CA . SER A 1 289 ? 0.312 5.492 -7.203 1.00 83.69 289 SER A CA 1
ATOM 2284 C C . SER A 1 289 ? 0.765 4.463 -8.244 1.00 83.69 289 SER A C 1
ATOM 2286 O O . SER A 1 289 ? 1.935 4.481 -8.633 1.00 83.69 289 SER A O 1
ATOM 2288 N N . ILE A 1 290 ? -0.146 3.619 -8.744 1.00 79.62 290 ILE A N 1
ATOM 2289 C CA . ILE A 1 290 ? 0.086 2.702 -9.869 1.00 79.62 290 ILE A CA 1
ATOM 2290 C C . ILE A 1 290 ? 0.498 3.513 -11.101 1.00 79.62 290 ILE A C 1
ATOM 2292 O O . ILE A 1 290 ? 1.573 3.286 -11.657 1.00 79.62 290 ILE A O 1
ATOM 2296 N N . HIS A 1 291 ? -0.288 4.522 -11.482 1.00 75.19 291 HIS A N 1
ATOM 2297 C CA . HIS A 1 291 ? -0.016 5.372 -12.636 1.00 75.19 291 HIS A CA 1
ATOM 2298 C C . HIS A 1 291 ? 1.230 6.230 -12.484 1.00 75.19 291 HIS A C 1
ATOM 2300 O O . HIS A 1 291 ? 1.918 6.445 -13.467 1.00 75.19 291 HIS A O 1
ATOM 2306 N N . HIS A 1 292 ? 1.571 6.724 -11.298 1.00 68.06 292 HIS A N 1
ATOM 2307 C CA . HIS A 1 292 ? 2.803 7.487 -11.094 1.00 68.06 292 HIS A CA 1
ATOM 2308 C C . HIS A 1 292 ? 4.031 6.592 -11.297 1.00 68.06 292 HIS A C 1
ATOM 2310 O O . HIS A 1 292 ? 5.013 6.992 -11.926 1.00 68.06 292 HIS A O 1
ATOM 2316 N N . ARG A 1 293 ? 3.962 5.347 -10.814 1.00 65.12 293 ARG A N 1
ATOM 2317 C CA . ARG A 1 293 ? 5.012 4.344 -11.037 1.00 65.12 293 ARG A CA 1
ATOM 2318 C C . ARG A 1 293 ? 5.040 3.860 -12.494 1.00 65.12 293 ARG A C 1
ATOM 2320 O O . ARG A 1 293 ? 6.123 3.583 -13.005 1.00 65.12 293 ARG A O 1
ATOM 2327 N N . ALA A 1 294 ? 3.891 3.867 -13.174 1.00 57.66 294 ALA A N 1
ATOM 2328 C CA . ALA A 1 294 ? 3.746 3.614 -14.608 1.00 57.66 294 ALA A CA 1
ATOM 2329 C C . ALA A 1 294 ? 4.188 4.775 -15.506 1.00 57.66 294 ALA A C 1
ATOM 2331 O O . ALA A 1 294 ? 4.734 4.564 -16.579 1.00 57.66 294 ALA A O 1
ATOM 2332 N N . GLY A 1 295 ? 3.952 6.016 -15.093 1.00 42.66 295 GLY A N 1
ATOM 2333 C CA . GLY A 1 295 ? 4.193 7.242 -15.852 1.00 42.66 295 GLY A CA 1
ATOM 2334 C C . GLY A 1 295 ? 5.679 7.495 -16.054 1.00 42.66 295 GLY A C 1
ATOM 2335 O O . GLY A 1 295 ? 6.085 7.996 -17.098 1.00 42.66 295 GLY A O 1
ATOM 2336 N N . PHE A 1 296 ? 6.500 7.030 -15.110 1.00 40.25 296 PHE A N 1
ATOM 2337 C CA . PHE A 1 296 ? 7.946 6.938 -15.288 1.00 40.25 296 PHE A CA 1
ATOM 2338 C C . PHE A 1 296 ? 8.333 6.054 -16.494 1.00 40.25 296 PHE A C 1
ATOM 2340 O O . PHE A 1 296 ? 9.345 6.309 -17.141 1.00 40.25 296 PHE A O 1
ATOM 2347 N N . LEU A 1 297 ? 7.509 5.053 -16.837 1.00 37.41 297 LEU A N 1
ATOM 2348 C CA . LEU A 1 297 ? 7.663 4.191 -18.016 1.00 37.41 297 LEU A CA 1
ATOM 2349 C C . LEU A 1 297 ? 6.943 4.757 -19.259 1.00 37.41 297 LEU A C 1
ATOM 2351 O O . LEU A 1 297 ? 7.494 4.687 -20.353 1.00 37.41 297 LEU A O 1
ATOM 2355 N N . ASN A 1 298 ? 5.766 5.381 -19.117 1.00 31.03 298 ASN A N 1
ATOM 2356 C CA . ASN A 1 298 ? 4.993 5.920 -20.249 1.00 31.03 298 ASN A CA 1
ATOM 2357 C C . ASN A 1 298 ? 5.581 7.195 -20.872 1.00 31.03 298 ASN A C 1
ATOM 2359 O O . ASN A 1 298 ? 5.440 7.374 -22.075 1.00 31.03 298 ASN A O 1
ATOM 2363 N N . VAL A 1 299 ? 6.279 8.058 -20.119 1.00 31.70 299 VAL A N 1
ATOM 2364 C CA . VAL A 1 299 ? 7.066 9.158 -20.725 1.00 31.70 299 VAL A CA 1
ATOM 2365 C C . VAL A 1 299 ? 8.173 8.598 -21.626 1.00 31.70 299 VAL A C 1
ATOM 2367 O O . VAL A 1 299 ? 8.502 9.190 -22.645 1.00 31.70 299 VAL A O 1
ATOM 2370 N N . TYR A 1 300 ? 8.707 7.421 -21.295 1.00 31.39 300 TYR A N 1
ATOM 2371 C CA . TYR A 1 300 ? 9.648 6.710 -22.157 1.00 31.39 300 TYR A CA 1
ATOM 2372 C C . TYR A 1 300 ? 8.966 6.050 -23.359 1.00 31.39 300 TYR A C 1
ATOM 2374 O O . TYR A 1 300 ? 9.571 5.999 -24.421 1.00 31.39 300 TYR A O 1
ATOM 2382 N N . GLN A 1 301 ? 7.743 5.537 -23.211 1.00 29.34 301 GLN A N 1
ATOM 2383 C CA . GLN A 1 301 ? 7.020 4.834 -24.277 1.00 29.34 301 GLN A CA 1
ATOM 2384 C C . GLN A 1 301 ? 6.388 5.796 -25.298 1.00 29.34 301 GLN A C 1
ATOM 2386 O O . GLN A 1 301 ? 6.458 5.547 -26.495 1.00 29.34 301 GLN A O 1
ATOM 2391 N N . SER A 1 302 ? 5.844 6.936 -24.861 1.00 27.77 302 SER A N 1
ATOM 2392 C CA . SER A 1 302 ? 5.238 7.941 -25.750 1.00 27.77 302 SER A CA 1
ATOM 2393 C C . SER A 1 302 ? 6.258 8.653 -26.643 1.00 27.77 302 SER A C 1
ATOM 2395 O O . SER A 1 302 ? 5.919 9.038 -27.757 1.00 27.77 302 SER A O 1
ATOM 2397 N N . VAL A 1 303 ? 7.514 8.763 -26.195 1.00 35.34 303 VAL A N 1
ATOM 2398 C CA . VAL A 1 303 ? 8.654 9.203 -27.022 1.00 35.34 303 VAL A CA 1
ATOM 2399 C C . VAL A 1 303 ? 8.993 8.174 -28.113 1.00 35.34 303 VAL A C 1
ATOM 2401 O O . VAL A 1 303 ? 9.535 8.543 -29.150 1.00 35.34 303 VAL A O 1
ATOM 2404 N N . MET A 1 304 ? 8.650 6.897 -27.910 1.00 32.41 304 MET A N 1
ATOM 2405 C CA . MET A 1 304 ? 8.876 5.822 -28.885 1.00 32.41 304 MET A CA 1
ATOM 2406 C C . MET A 1 304 ? 7.690 5.659 -29.854 1.00 32.41 304 MET A C 1
ATOM 2408 O O . MET A 1 304 ? 7.905 5.479 -31.051 1.00 32.41 304 MET A O 1
ATOM 2412 N N . ASP A 1 305 ? 6.446 5.780 -29.371 1.00 31.02 305 ASP A N 1
ATOM 2413 C CA . ASP A 1 305 ? 5.218 5.579 -30.165 1.00 31.02 305 ASP A CA 1
ATOM 2414 C C . ASP A 1 305 ? 4.796 6.794 -31.013 1.00 31.02 305 ASP A C 1
ATOM 2416 O O . ASP A 1 305 ? 3.977 6.657 -31.921 1.00 31.02 305 ASP A O 1
ATOM 2420 N N . SER A 1 306 ? 5.385 7.980 -30.816 1.00 30.56 306 SER A N 1
ATOM 2421 C CA . SER A 1 306 ? 5.163 9.138 -31.702 1.00 30.56 306 SER A CA 1
ATOM 2422 C C . SER A 1 306 ? 5.806 9.001 -33.094 1.00 30.56 306 SER A C 1
ATOM 2424 O O . SER A 1 306 ? 5.848 9.970 -33.850 1.00 30.56 306 SER A O 1
ATOM 2426 N N . SER A 1 307 ? 6.320 7.817 -33.438 1.00 39.47 307 SER A N 1
ATOM 2427 C CA . SER A 1 307 ? 7.069 7.537 -34.665 1.00 39.47 307 SER A CA 1
ATOM 2428 C C . SER A 1 307 ? 6.278 6.789 -35.747 1.00 39.47 307 SER A C 1
ATOM 2430 O O . SER A 1 307 ? 6.878 6.361 -36.728 1.00 39.47 307 SER A O 1
ATOM 2432 N N . GLN A 1 308 ? 4.948 6.646 -35.643 1.00 32.12 308 GLN A N 1
ATOM 2433 C CA . GLN A 1 308 ? 4.156 6.165 -36.786 1.00 32.12 308 GLN A CA 1
ATOM 2434 C C . GLN A 1 308 ? 3.902 7.304 -37.789 1.00 32.12 308 GLN A C 1
ATOM 2436 O O . GLN A 1 308 ? 3.125 8.213 -37.485 1.00 32.12 308 GLN A O 1
ATOM 2441 N N . PRO A 1 309 ? 4.508 7.285 -38.995 1.00 38.00 309 PRO A N 1
ATOM 2442 C CA . PRO A 1 309 ? 4.139 8.229 -40.034 1.00 38.00 309 PRO A CA 1
ATOM 2443 C C . PRO A 1 309 ? 2.738 7.894 -40.559 1.00 38.00 309 PRO A C 1
ATOM 2445 O O . PRO A 1 309 ? 2.445 6.764 -40.949 1.00 38.00 309 PRO A O 1
ATOM 2448 N N . ASP A 1 310 ? 1.881 8.910 -40.585 1.00 37.84 310 ASP A N 1
ATOM 2449 C CA . ASP A 1 310 ? 0.568 8.891 -41.223 1.00 37.84 310 ASP A CA 1
ATOM 2450 C C . ASP A 1 310 ? 0.771 8.730 -42.743 1.00 37.84 310 ASP A C 1
ATOM 2452 O O . ASP A 1 310 ? 1.260 9.639 -43.420 1.00 37.84 310 ASP A O 1
ATOM 2456 N N . ILE A 1 311 ? 0.488 7.542 -43.288 1.00 43.56 311 ILE A N 1
ATOM 2457 C CA . ILE A 1 311 ? 0.649 7.270 -44.723 1.00 43.56 311 ILE A CA 1
ATOM 2458 C C . ILE A 1 311 ? -0.542 7.894 -45.467 1.00 43.56 311 ILE A C 1
ATOM 2460 O O . ILE A 1 311 ? -1.654 7.361 -45.436 1.00 43.56 311 ILE A O 1
ATOM 2464 N N . ARG A 1 312 ? -0.294 9.006 -46.169 1.00 37.62 312 ARG A N 1
ATOM 2465 C CA . ARG A 1 312 ? -1.168 9.582 -47.205 1.00 37.62 312 ARG A CA 1
ATOM 2466 C C . ARG A 1 312 ? -0.496 9.573 -48.569 1.00 37.62 312 ARG A C 1
ATOM 2468 O O . ARG A 1 312 ? 0.702 9.920 -48.635 1.00 37.62 312 ARG A O 1
#

Organism: Timema californicum (NCBI:txid61474)

Foldseek 3Di:
DADPVRDDDPDLVSVLVVVCCVLVNPPPVPDDDVVVVVVVVVVVPPPPDDAPQDQQDLVNLLVVLVPDDQLEQADPVRNGSVVCNVCSNVCSVSVSVNVRVCVSVVHDRLVVVPLCLLACPPVALEAEEEQEWAPCPSVLLVVQLVVCADVCWHAAPNDTHNYHYDYAHDQCVDPNRPSDDPPGRHNAYEQEDAAPVRLVRSLVNVVCQQVVQVPPPNGDGVLNHAYEYEYFHDPPDDPVRLVVSLVSSVSSCSHSVYHYHYLVPPDDPPPDSDDPVNSNVRVNSRVVSSVVSCVVVVVVVVSVVVPDDDDD

Radius of gyration: 23.12 Å; chains: 1; bounding box: 64×41×72 Å

InterPro domains:
  IPR039007 Rho GTPase-activating protein, pG1 domain [PS51852] (121-295)
  IPR045786 Rho GTPase-activating protein, pG1 and pG2 domain [PF19518] (120-312)
  IPR051978 Rho GTPase-activating domain-containing protein [PTHR46005] (106-312)

Sequence (312 aa):
MILSNRTTTTFWQDTTELLMEALLPDDHLEGGILQQIKLRRLLDVEYEQNMDAKPVGVEEMSKLIDSLRKKKAPGPDRTMAEMLLQTKVEISPFLELLINKSLTQGSKPSSWNHNSQWLLNSDNNQLNLVVLGIDGLSEELADEIRVQCDEDEYEIDCQLYSVDYRIIDGDVS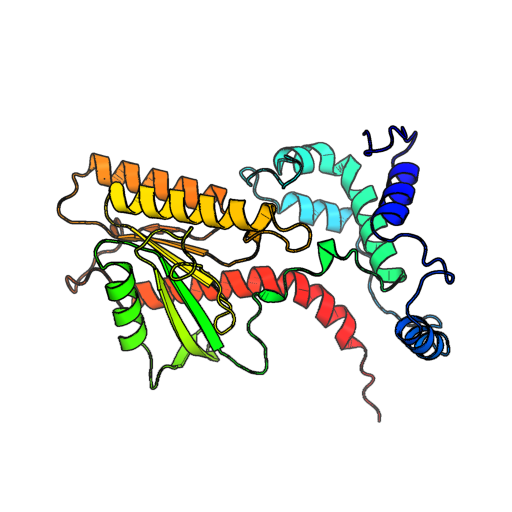LPQNSFKTPDFSPNGCFCVYSNPDGFEYVRDSLEKTLLSNLEQDDRLPFQGLPIVILFVVDLALDKDDMMRLGEEGQNLADSLQCPFIDVSTKENATGKRFNASLIAEALGQLIQSIHHRAGFLNVYQSVMDSSQPDIR